Protein AF-A0A932Y9I7-F1 (afdb_monomer)

pLDDT: mean 70.14, std 19.33, range [31.62, 94.94]

Solvent-accessible surface area (backbone atoms only — not comparable to full-atom values): 15649 Å² total; per-residue (Å²): 136,86,72,69,69,68,61,58,73,64,51,79,83,51,86,85,78,91,73,84,67,74,90,80,45,67,67,57,56,52,50,48,49,52,52,50,52,52,52,50,52,51,53,51,48,55,52,48,31,52,52,46,49,51,54,22,44,50,46,37,48,64,29,55,102,56,72,59,29,40,52,50,39,54,56,59,66,31,91,44,38,42,81,48,70,39,95,56,94,52,66,66,47,79,46,84,48,102,72,35,38,34,44,38,29,19,42,71,56,52,70,49,55,46,73,59,40,45,41,57,51,40,44,55,44,37,54,61,76,45,62,85,49,68,88,25,43,62,52,52,48,55,39,53,52,51,28,53,49,46,39,42,44,66,74,42,49,82,90,66,63,62,78,60,78,70,88,81,72,72,75,58,59,62,64,53,44,60,52,50,52,54,67,65,52,73,52,98,54,38,89,83,55,64,68,73,54,80,90,43,53,43,60,66,58,51,32,52,51,28,49,51,54,26,50,56,35,49,55,49,43,61,60,42,66,77,66,75,49,72,74,63,46,59,55,38,51,54,48,30,53,52,28,49,52,52,30,52,52,41,52,50,46,52,52,53,48,53,54,49,53,50,56,50,50,54,50,49,52,74,73,72,75,121

Nearest PDB structures (foldseek):
  8otz-assembly1_DW  TM=1.507E-01  e=7.090E+00  Bos taurus

Mean predicted aligned error: 14.37 Å

Foldseek 3Di:
DPPPVVVVVVVVPDDDDDPCDPPPDVVVVVVVVVVVVVVVVVVVLQVLLVVLVVVLLVLLCVLDDDDQSVVLSVLCPPPQEAEEEDADPDQWDWDDDPRHIYTYGHSVLSVDHSLSVNLSSLLVSLCVVCVLQPPALLSLVLSVLSSVVSSVSSVHDLVPPCPDCDPPNDDPVVVVVSSVVVVVCPPPCVVVVVPDDPPGHHLVVQLVVLVVQLVVLVVVLVVVVVVPPVVVNVVSVVSNVVSVVSNVSSVVSVVVSVVSVVSSVVVCCVPPVD

Structure (mmCIF, N/CA/C/O backbone):
data_AF-A0A932Y9I7-F1
#
_entry.id   AF-A0A932Y9I7-F1
#
loop_
_atom_site.group_PDB
_atom_site.id
_atom_site.type_symbol
_atom_site.label_atom_id
_atom_site.label_alt_id
_atom_site.label_comp_id
_atom_site.label_asym_id
_atom_site.label_entity_id
_atom_site.label_seq_id
_atom_site.pdbx_PDB_ins_code
_atom_site.Cartn_x
_atom_site.Cartn_y
_atom_site.Cartn_z
_atom_site.occupancy
_atom_site.B_iso_or_equiv
_atom_site.auth_seq_id
_atom_site.auth_comp_id
_atom_site.auth_asym_id
_atom_site.auth_atom_id
_atom_site.pdbx_PDB_model_num
ATOM 1 N N . MET A 1 1 ? -11.631 -35.424 -30.892 1.00 43.38 1 MET A N 1
ATOM 2 C CA . MET A 1 1 ? -10.410 -34.594 -31.036 1.00 43.38 1 MET A CA 1
ATOM 3 C C . MET A 1 1 ? -9.826 -34.014 -29.735 1.00 43.38 1 MET A C 1
ATOM 5 O O . MET A 1 1 ? -8.743 -33.465 -29.806 1.00 43.38 1 MET A O 1
ATOM 9 N N . LYS A 1 2 ? -10.439 -34.154 -28.542 1.00 39.72 2 LYS A N 1
ATOM 10 C CA . LYS A 1 2 ? -9.860 -33.648 -27.267 1.00 39.72 2 LYS A CA 1
ATOM 11 C C . LYS A 1 2 ? -9.136 -34.696 -26.395 1.00 39.72 2 LYS A C 1
ATOM 13 O O . LYS A 1 2 ? -8.646 -34.358 -25.330 1.00 39.72 2 LYS A O 1
ATOM 18 N N . ARG A 1 3 ? -9.055 -35.963 -26.825 1.00 34.91 3 ARG A N 1
ATOM 19 C CA . ARG A 1 3 ? -8.445 -37.062 -26.041 1.00 34.91 3 ARG A CA 1
ATOM 20 C C . ARG A 1 3 ? -7.046 -37.495 -26.508 1.00 34.91 3 ARG A C 1
ATOM 22 O O . ARG A 1 3 ? -6.393 -38.232 -25.790 1.00 34.91 3 ARG A O 1
ATOM 29 N N . ALA A 1 4 ? -6.565 -37.006 -27.654 1.00 40.16 4 ALA A N 1
ATOM 30 C CA . ALA A 1 4 ? -5.246 -37.373 -28.187 1.00 40.16 4 ALA A CA 1
ATOM 31 C C . ALA A 1 4 ? -4.086 -36.535 -27.606 1.00 40.16 4 ALA A C 1
ATOM 33 O O . ALA A 1 4 ? -2.953 -36.995 -27.570 1.00 40.16 4 ALA A O 1
ATOM 34 N N . ILE A 1 5 ? -4.369 -35.329 -27.098 1.00 45.78 5 ILE A N 1
ATOM 35 C CA . ILE A 1 5 ? -3.338 -34.375 -26.644 1.00 45.78 5 ILE A CA 1
ATOM 36 C C . ILE A 1 5 ? -2.785 -34.740 -25.252 1.00 45.78 5 ILE A C 1
ATOM 38 O O . ILE A 1 5 ? -1.630 -34.463 -24.949 1.00 45.78 5 ILE A O 1
ATOM 42 N N . VAL A 1 6 ? -3.567 -35.433 -24.417 1.00 41.75 6 VAL A N 1
ATOM 43 C CA . VAL A 1 6 ? -3.158 -35.777 -23.041 1.00 41.75 6 VAL A CA 1
ATOM 44 C C . VAL A 1 6 ? -2.167 -36.951 -22.999 1.00 41.75 6 VAL A C 1
ATOM 46 O O . VAL A 1 6 ? -1.334 -37.009 -22.101 1.00 41.75 6 VAL A O 1
ATOM 49 N N . CYS A 1 7 ? -2.170 -37.849 -23.990 1.00 39.03 7 CYS A N 1
ATOM 50 C CA . CYS A 1 7 ? -1.230 -38.977 -24.017 1.00 39.03 7 CYS A CA 1
ATOM 51 C C . CYS A 1 7 ? 0.198 -38.589 -24.437 1.00 39.03 7 CYS A C 1
ATOM 53 O O . CYS A 1 7 ? 1.127 -39.328 -24.125 1.00 39.03 7 CYS A O 1
ATOM 55 N N . PHE A 1 8 ? 0.403 -37.442 -25.094 1.00 41.50 8 PHE A N 1
ATOM 56 C CA . PHE A 1 8 ? 1.727 -37.063 -25.608 1.00 41.50 8 PHE A CA 1
ATOM 57 C C . PHE A 1 8 ? 2.638 -36.437 -24.538 1.00 41.50 8 PHE A C 1
ATOM 59 O O . PHE A 1 8 ? 3.845 -36.659 -24.544 1.00 41.50 8 PHE A O 1
ATOM 66 N N . LEU A 1 9 ? 2.066 -35.726 -23.558 1.00 40.50 9 LEU A N 1
ATOM 67 C CA . LEU A 1 9 ? 2.827 -35.126 -22.451 1.00 40.50 9 LEU A CA 1
ATOM 68 C C . LEU A 1 9 ? 3.312 -36.154 -21.413 1.00 40.50 9 LEU A C 1
ATOM 70 O O . LEU A 1 9 ? 4.271 -35.882 -20.697 1.00 40.50 9 LEU A O 1
ATOM 74 N N . ALA A 1 10 ? 2.712 -37.349 -21.362 1.00 38.50 10 ALA A N 1
ATOM 75 C CA . ALA A 1 10 ? 3.143 -38.431 -20.471 1.00 38.50 10 ALA A CA 1
ATOM 76 C C . ALA A 1 10 ? 4.287 -39.295 -21.044 1.00 38.50 10 ALA A C 1
ATOM 78 O O . ALA A 1 10 ? 4.902 -40.051 -20.298 1.00 38.50 10 ALA A O 1
ATOM 79 N N . MET A 1 11 ? 4.597 -39.197 -22.344 1.00 40.09 11 MET A N 1
ATOM 80 C CA . MET A 1 11 ? 5.632 -40.028 -22.984 1.00 40.09 11 MET A CA 1
ATOM 81 C C . MET A 1 11 ? 7.023 -39.382 -23.037 1.00 40.09 11 MET A C 1
ATOM 83 O O . MET A 1 11 ? 7.989 -40.059 -23.364 1.00 40.09 11 MET A O 1
ATOM 87 N N . VAL A 1 12 ? 7.167 -38.103 -22.681 1.00 45.12 12 VAL A N 1
ATOM 88 C CA . VAL A 1 12 ? 8.486 -37.436 -22.679 1.00 45.12 12 VAL A CA 1
ATOM 89 C C . VAL A 1 12 ? 9.307 -37.778 -21.422 1.00 45.12 12 VAL A C 1
ATOM 91 O O . VAL A 1 12 ? 10.527 -37.656 -21.436 1.00 45.12 12 VAL A O 1
ATOM 94 N N . SER A 1 13 ? 8.680 -38.282 -20.353 1.00 41.34 13 SER A N 1
ATOM 95 C CA . SER A 1 13 ? 9.365 -38.686 -19.112 1.00 41.34 13 SER A CA 1
ATOM 96 C C . SER A 1 13 ? 9.621 -40.193 -18.977 1.00 41.34 13 SER A C 1
ATOM 98 O O . SER A 1 13 ? 10.321 -40.602 -18.052 1.00 41.34 13 SER A O 1
ATOM 100 N N . ALA A 1 14 ? 9.110 -41.023 -19.889 1.00 37.12 14 ALA A N 1
ATOM 101 C CA . ALA A 1 14 ? 9.342 -42.465 -19.894 1.00 37.12 14 ALA A CA 1
ATOM 102 C C . ALA A 1 14 ? 10.084 -42.854 -21.174 1.00 37.12 14 ALA A C 1
ATOM 104 O O . ALA A 1 14 ? 9.520 -42.866 -22.266 1.00 37.12 14 ALA A O 1
ATOM 105 N N . GLY A 1 15 ? 11.375 -43.146 -21.035 1.00 37.84 15 GLY A N 1
ATOM 106 C CA . GLY A 1 15 ? 12.206 -43.604 -22.136 1.00 37.84 15 GLY A CA 1
ATOM 107 C C . GLY A 1 15 ? 11.614 -44.829 -22.838 1.00 37.84 15 GLY A C 1
ATOM 108 O O . GLY A 1 15 ? 11.372 -45.855 -22.215 1.00 37.84 15 GLY A O 1
ATOM 109 N N . SER A 1 16 ? 11.484 -44.698 -24.157 1.00 41.44 16 SER A N 1
ATOM 110 C CA . SER A 1 16 ? 11.496 -45.766 -25.157 1.00 41.44 16 SER A CA 1
ATOM 111 C C . SER A 1 16 ? 10.387 -46.828 -25.092 1.00 41.44 16 SER A C 1
ATOM 113 O O . SER A 1 16 ? 10.513 -47.857 -24.436 1.00 41.44 16 SER A O 1
ATOM 115 N N . LEU A 1 17 ? 9.365 -46.644 -25.933 1.00 35.81 17 LEU A N 1
ATOM 116 C CA . LEU A 1 17 ? 8.816 -47.723 -26.761 1.00 35.81 17 LEU A CA 1
ATOM 117 C C . LEU A 1 17 ? 8.187 -47.116 -28.022 1.00 35.81 17 LEU A C 1
ATOM 119 O O . LEU A 1 17 ? 7.249 -46.325 -27.960 1.00 35.81 17 LEU A O 1
ATOM 123 N N . CYS A 1 18 ? 8.777 -47.456 -29.169 1.00 42.16 18 CYS A N 1
ATOM 124 C CA . CYS A 1 18 ? 8.423 -46.986 -30.502 1.00 42.16 18 CYS A CA 1
ATOM 125 C C . CYS A 1 18 ? 6.943 -47.226 -30.838 1.00 42.16 18 CYS A C 1
ATOM 127 O O . CYS A 1 18 ? 6.567 -48.317 -31.259 1.00 42.16 18 CYS A O 1
ATOM 129 N N . ALA A 1 19 ? 6.130 -46.174 -30.770 1.00 38.91 19 ALA A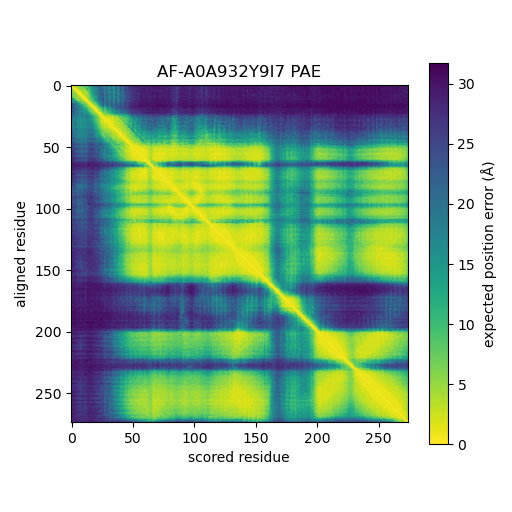 N 1
ATOM 130 C CA . ALA A 1 19 ? 5.008 -46.020 -31.683 1.00 38.91 19 ALA A CA 1
ATOM 131 C C . ALA A 1 19 ? 5.533 -45.253 -32.904 1.00 38.91 19 ALA A C 1
ATOM 133 O O . ALA A 1 19 ? 5.770 -44.047 -32.829 1.00 38.91 19 ALA A O 1
ATOM 134 N N . GLN A 1 20 ? 5.785 -45.959 -34.010 1.00 44.44 20 GLN A N 1
ATOM 135 C CA . GLN A 1 20 ? 6.050 -45.331 -35.305 1.00 44.44 20 GLN A CA 1
ATOM 136 C C . GLN A 1 20 ? 4.776 -44.602 -35.747 1.00 44.44 20 GLN A C 1
ATOM 138 O O . GLN A 1 20 ? 3.886 -45.185 -36.360 1.00 44.44 20 GLN A O 1
ATOM 143 N N . VAL A 1 21 ? 4.671 -43.325 -35.383 1.00 49.19 21 VAL A N 1
ATOM 144 C CA . VAL A 1 21 ? 3.748 -42.396 -36.034 1.00 49.19 21 VAL A CA 1
ATOM 145 C C . VAL A 1 21 ? 4.263 -42.232 -37.469 1.00 49.19 21 VAL A C 1
ATOM 147 O O . VAL A 1 21 ? 5.459 -41.972 -37.633 1.00 49.19 21 VAL A O 1
ATOM 150 N N . PRO A 1 22 ? 3.436 -42.441 -38.509 1.00 45.66 22 PRO A N 1
ATOM 151 C CA . PRO A 1 22 ? 3.881 -42.288 -39.888 1.00 45.66 22 PRO A CA 1
ATOM 152 C C . PRO A 1 22 ? 4.426 -40.870 -40.088 1.00 45.66 22 PRO A C 1
ATOM 154 O O . PRO A 1 22 ? 3.733 -39.886 -39.842 1.00 45.66 22 PRO A O 1
ATOM 157 N N . ALA A 1 23 ? 5.690 -40.786 -40.505 1.00 50.53 23 ALA A N 1
ATOM 158 C CA . ALA A 1 23 ? 6.455 -39.548 -40.665 1.00 50.53 23 ALA A CA 1
ATOM 159 C C . ALA A 1 23 ? 5.957 -38.647 -41.816 1.00 50.53 23 ALA A C 1
ATOM 161 O O . ALA A 1 23 ? 6.498 -37.563 -42.014 1.00 50.53 23 ALA A O 1
ATOM 162 N N . ASP A 1 24 ? 4.910 -39.070 -42.530 1.00 56.06 24 ASP A N 1
ATOM 163 C CA . ASP A 1 24 ? 4.396 -38.430 -43.743 1.00 56.06 24 ASP A CA 1
ATOM 164 C C . AS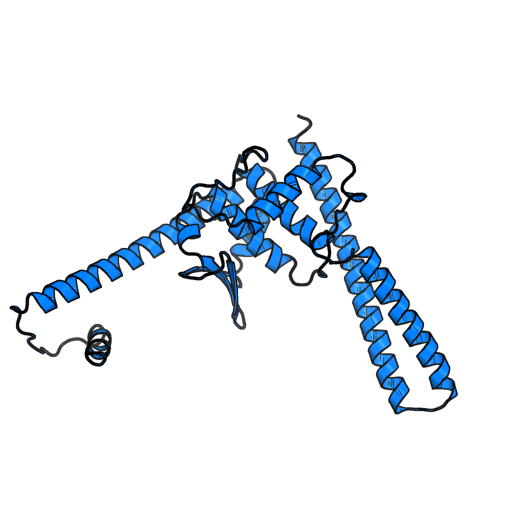P A 1 24 ? 3.046 -37.724 -43.540 1.00 56.06 24 ASP A C 1
ATOM 166 O O . ASP A 1 24 ? 2.345 -37.446 -44.511 1.00 56.06 24 ASP A O 1
ATOM 170 N N . ASP A 1 25 ? 2.652 -37.430 -42.296 1.00 65.88 25 ASP A N 1
ATOM 171 C CA . ASP A 1 25 ? 1.489 -36.577 -42.031 1.00 65.88 25 ASP A CA 1
ATOM 172 C C . ASP A 1 25 ? 1.925 -35.097 -41.902 1.00 65.88 25 ASP A C 1
ATOM 174 O O . ASP A 1 25 ? 2.415 -34.676 -40.842 1.00 65.88 25 ASP A O 1
ATOM 178 N N . PRO A 1 26 ? 1.762 -34.274 -42.961 1.00 66.06 26 PRO A N 1
ATOM 179 C CA . PRO A 1 26 ? 2.125 -32.861 -42.927 1.00 66.06 26 PRO A CA 1
ATOM 180 C C . PRO A 1 26 ? 1.305 -32.069 -41.899 1.00 66.06 26 PRO A C 1
ATOM 182 O O . PRO A 1 26 ? 1.786 -31.046 -41.404 1.00 66.06 26 PRO A O 1
ATOM 185 N N . ASP A 1 27 ? 0.109 -32.535 -41.524 1.00 70.88 27 ASP A N 1
ATOM 186 C CA . ASP A 1 27 ? -0.700 -31.892 -40.491 1.00 70.88 27 ASP A CA 1
ATOM 187 C C . ASP A 1 27 ? -0.155 -32.186 -39.089 1.00 70.88 27 ASP A C 1
ATOM 189 O O . ASP A 1 27 ? -0.182 -31.297 -38.232 1.00 70.88 27 ASP A O 1
ATOM 193 N N . PHE A 1 28 ? 0.428 -33.367 -38.857 1.00 67.38 28 PHE A N 1
ATOM 194 C CA . PHE A 1 28 ? 1.125 -33.680 -37.605 1.00 67.38 28 PHE A CA 1
ATOM 195 C C . PHE A 1 28 ? 2.418 -32.867 -37.456 1.00 67.38 28 PHE A C 1
ATOM 197 O O . PHE A 1 28 ? 2.631 -32.244 -36.414 1.00 67.38 28 PHE A O 1
ATOM 204 N N . ALA A 1 29 ? 3.245 -32.785 -38.505 1.00 67.25 29 ALA A N 1
ATOM 205 C CA . ALA A 1 29 ? 4.460 -31.963 -38.495 1.00 67.25 29 ALA A CA 1
ATOM 206 C C . ALA A 1 29 ? 4.144 -30.474 -38.254 1.00 67.25 29 ALA A C 1
ATOM 208 O O . ALA A 1 29 ? 4.812 -29.801 -37.466 1.00 67.25 29 ALA A O 1
ATOM 209 N N . LYS A 1 30 ? 3.061 -29.970 -38.859 1.00 65.81 30 LYS A N 1
ATOM 210 C CA . LYS A 1 30 ? 2.576 -28.598 -38.663 1.00 65.81 30 LYS A CA 1
ATOM 211 C C . LYS A 1 30 ? 2.002 -28.366 -37.263 1.00 65.81 30 LYS A C 1
ATOM 213 O O . LYS A 1 30 ? 2.154 -27.273 -36.719 1.00 65.81 30 LYS A O 1
ATOM 218 N N . GLN A 1 31 ? 1.351 -29.362 -36.660 1.00 68.75 31 GLN A N 1
ATOM 219 C CA . GLN A 1 31 ? 0.887 -29.286 -35.271 1.00 68.75 31 GLN A CA 1
ATOM 220 C C . GLN A 1 31 ? 2.054 -29.335 -34.277 1.00 68.75 31 GLN A C 1
ATOM 222 O O . GLN A 1 31 ? 2.075 -28.534 -33.347 1.00 68.75 31 GLN A O 1
ATOM 227 N N . MET A 1 32 ? 3.050 -30.195 -34.501 1.00 60.81 32 MET A N 1
ATOM 228 C CA . MET A 1 32 ? 4.248 -30.288 -33.661 1.00 60.81 32 MET A CA 1
ATOM 229 C C . MET A 1 32 ? 5.114 -29.030 -33.743 1.00 60.81 32 MET A C 1
ATOM 231 O O . MET A 1 32 ? 5.529 -28.532 -32.702 1.00 60.81 32 MET A O 1
ATOM 235 N N . SER A 1 33 ? 5.302 -28.457 -34.937 1.00 59.50 33 SER A N 1
ATOM 236 C CA . SER A 1 33 ? 5.960 -27.152 -35.102 1.00 59.50 33 SER A CA 1
ATOM 237 C C . SER A 1 33 ? 5.215 -26.057 -34.337 1.00 59.50 33 SER A C 1
ATOM 239 O O . SER A 1 33 ? 5.841 -25.350 -33.561 1.00 59.50 33 SER A O 1
ATOM 241 N N . LYS A 1 34 ? 3.879 -25.981 -34.423 1.00 63.78 34 LYS A N 1
ATOM 242 C CA . LYS A 1 34 ? 3.095 -25.010 -33.634 1.00 63.78 34 LYS A CA 1
ATOM 243 C C . LYS A 1 34 ? 3.238 -25.199 -32.123 1.00 63.78 34 LYS A C 1
ATOM 245 O O . LYS A 1 34 ? 3.302 -24.211 -31.395 1.00 63.78 34 LYS A O 1
ATOM 250 N N . VAL A 1 35 ? 3.262 -26.443 -31.641 1.00 65.19 35 VAL A N 1
ATOM 251 C CA . VAL A 1 35 ? 3.460 -26.740 -30.213 1.00 65.19 35 VAL A CA 1
ATOM 252 C C . VAL A 1 35 ? 4.873 -26.344 -29.788 1.00 65.19 35 VAL A C 1
ATOM 254 O O . VAL A 1 35 ? 5.027 -25.650 -28.788 1.00 65.19 35 VAL A O 1
ATOM 257 N N . GLN A 1 36 ? 5.891 -26.708 -30.562 1.00 52.31 36 GLN A N 1
ATOM 258 C CA . GLN A 1 36 ? 7.283 -26.378 -30.274 1.00 52.31 36 GLN A CA 1
ATOM 259 C C . GLN A 1 36 ? 7.532 -24.866 -30.309 1.00 52.31 36 GLN A C 1
ATOM 261 O O . GLN A 1 36 ? 8.112 -24.337 -29.364 1.00 52.31 36 GLN A O 1
ATOM 266 N N . ASP A 1 37 ? 7.008 -24.163 -31.314 1.00 54.34 37 ASP A N 1
ATOM 267 C CA . ASP A 1 37 ? 7.058 -22.704 -31.403 1.00 54.34 37 ASP A CA 1
ATOM 268 C C . ASP A 1 37 ? 6.366 -22.074 -30.189 1.00 54.34 37 ASP A C 1
ATOM 270 O O . ASP A 1 37 ? 6.941 -21.207 -29.538 1.00 54.34 37 ASP A O 1
ATOM 274 N N . SER A 1 38 ? 5.189 -22.574 -29.789 1.00 60.53 38 SER A N 1
ATOM 275 C CA . SER A 1 38 ? 4.487 -22.065 -28.603 1.00 60.53 38 SER A CA 1
ATOM 276 C C . SER A 1 38 ? 5.256 -22.290 -27.293 1.00 60.53 38 SER A C 1
ATOM 278 O O . SER A 1 38 ? 5.278 -21.400 -26.444 1.00 60.53 38 SER A O 1
ATOM 280 N N . VAL A 1 39 ? 5.933 -23.435 -27.136 1.00 61.75 39 VAL A N 1
ATOM 281 C CA . VAL A 1 39 ? 6.748 -23.757 -25.951 1.00 61.75 39 VAL A CA 1
ATOM 282 C C . VAL A 1 39 ? 8.013 -22.898 -25.914 1.00 61.75 39 VAL A C 1
ATOM 284 O O . VAL A 1 39 ? 8.357 -22.361 -24.862 1.00 61.75 39 VAL A O 1
ATOM 287 N N . VAL A 1 40 ? 8.678 -22.707 -27.058 1.00 54.78 40 VAL A N 1
ATOM 288 C CA . VAL A 1 40 ? 9.861 -21.840 -27.179 1.00 54.78 40 VAL A CA 1
ATOM 289 C C . VAL A 1 40 ? 9.490 -20.377 -26.922 1.00 54.78 40 VAL A C 1
ATOM 291 O O . VAL A 1 40 ? 10.193 -19.695 -26.177 1.00 54.78 40 VAL A O 1
ATOM 294 N N . THR A 1 41 ? 8.363 -19.892 -27.455 1.00 58.41 41 THR A N 1
ATOM 295 C CA . THR A 1 41 ? 7.860 -18.539 -27.171 1.00 58.41 41 THR A CA 1
ATOM 296 C C . THR A 1 41 ? 7.542 -18.361 -25.685 1.00 58.41 41 THR A C 1
ATOM 298 O O . THR A 1 41 ? 7.963 -17.367 -25.099 1.00 58.41 41 THR A O 1
ATOM 301 N N . GLN A 1 42 ? 6.87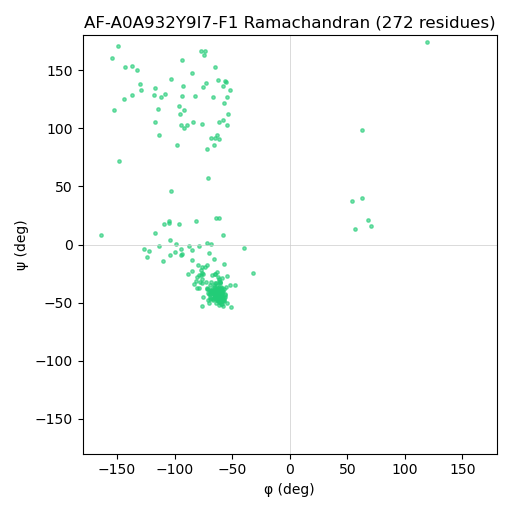5 -19.328 -25.042 1.00 59.69 42 GLN A N 1
ATOM 302 C CA . GLN A 1 42 ? 6.573 -19.266 -23.605 1.00 59.69 42 GLN A CA 1
ATOM 303 C C . GLN A 1 42 ? 7.841 -19.270 -22.736 1.00 59.69 42 GLN A C 1
ATOM 305 O O . GLN A 1 42 ? 7.943 -18.472 -21.804 1.00 59.69 42 GLN A O 1
ATOM 310 N N . ALA A 1 43 ? 8.828 -20.113 -23.057 1.00 57.38 43 ALA A N 1
ATOM 311 C CA . ALA A 1 43 ? 10.097 -20.175 -22.332 1.00 57.38 43 ALA A CA 1
ATOM 312 C C . ALA A 1 43 ? 10.932 -18.889 -22.492 1.00 57.38 43 ALA A C 1
ATOM 314 O O . ALA A 1 43 ? 11.495 -18.377 -21.518 1.00 57.38 43 ALA A O 1
ATOM 315 N N . ASN A 1 44 ? 10.973 -18.327 -23.704 1.00 58.53 44 ASN A N 1
ATOM 316 C CA . ASN A 1 44 ? 11.657 -17.063 -23.976 1.00 58.53 44 ASN A CA 1
ATOM 317 C C . ASN A 1 44 ? 10.982 -15.885 -23.265 1.00 58.53 44 ASN A C 1
ATOM 319 O O . ASN A 1 44 ? 11.675 -15.040 -22.700 1.00 58.53 44 ASN A O 1
ATOM 323 N N . GLN A 1 45 ? 9.648 -15.853 -23.228 1.00 62.66 45 GLN A N 1
ATOM 324 C CA . GLN A 1 45 ? 8.896 -14.801 -22.547 1.00 62.66 45 GLN A CA 1
ATOM 325 C C . GLN A 1 45 ? 9.070 -14.876 -21.025 1.00 62.66 45 GLN A C 1
ATOM 327 O O . GLN A 1 45 ? 9.344 -13.859 -20.397 1.00 62.66 45 GLN A O 1
ATOM 332 N N . ALA A 1 46 ? 9.042 -16.078 -20.437 1.00 67.19 46 ALA A N 1
ATOM 333 C CA . ALA A 1 46 ? 9.336 -16.267 -19.015 1.00 67.19 46 ALA A CA 1
ATOM 334 C C . ALA A 1 46 ? 10.762 -15.807 -18.648 1.00 67.19 46 ALA A C 1
ATOM 336 O O . ALA A 1 46 ? 10.969 -15.161 -17.620 1.00 67.19 46 ALA A O 1
ATOM 337 N N . THR A 1 47 ? 11.741 -16.083 -19.515 1.00 71.06 47 THR A N 1
ATOM 338 C CA . THR A 1 47 ? 13.135 -15.647 -19.324 1.00 71.06 47 THR A CA 1
ATOM 339 C C . THR A 1 47 ? 13.280 -14.128 -19.454 1.00 71.06 47 THR A C 1
ATOM 341 O O . THR A 1 47 ? 14.013 -13.511 -18.679 1.00 71.06 47 THR A O 1
ATOM 344 N N . TYR A 1 48 ? 12.584 -13.511 -20.413 1.00 69.62 48 TYR A N 1
ATOM 345 C CA . TYR A 1 48 ? 12.578 -12.060 -20.600 1.00 69.62 48 TYR A CA 1
ATOM 346 C C . TYR A 1 48 ? 11.967 -11.340 -19.394 1.00 69.62 48 TYR A C 1
ATOM 348 O O . TYR A 1 48 ? 12.619 -10.470 -18.820 1.00 69.62 48 TYR A O 1
ATOM 356 N N . SER A 1 49 ? 10.778 -11.758 -18.945 1.00 77.75 49 SER A N 1
ATOM 357 C CA . SER A 1 49 ? 10.108 -11.145 -17.793 1.00 77.75 49 SER A CA 1
ATOM 358 C C . SER A 1 49 ? 10.914 -11.303 -16.500 1.00 77.75 49 SER A C 1
ATOM 360 O O . SER A 1 49 ? 10.956 -10.377 -15.696 1.00 77.75 49 SER A O 1
ATOM 362 N N . HIS A 1 50 ? 11.627 -12.422 -16.317 1.00 84.06 50 HIS A N 1
ATOM 363 C CA . HIS A 1 50 ? 12.548 -12.584 -15.187 1.00 84.06 50 HIS A CA 1
ATOM 364 C C . HIS A 1 50 ? 13.726 -11.601 -15.253 1.00 84.06 50 HIS A C 1
ATOM 366 O O . HIS A 1 50 ? 14.090 -10.994 -14.248 1.00 84.06 50 HIS A O 1
ATOM 372 N N . ARG A 1 51 ? 14.347 -11.425 -16.427 1.00 85.19 51 ARG A N 1
ATOM 373 C CA . ARG A 1 51 ? 15.448 -10.459 -16.591 1.00 85.19 51 ARG A CA 1
ATOM 374 C C . ARG A 1 51 ? 14.977 -9.028 -16.366 1.00 85.19 51 ARG A C 1
ATOM 376 O O . ARG A 1 51 ? 15.674 -8.278 -15.693 1.00 85.19 51 ARG A O 1
ATOM 383 N N . LEU A 1 52 ? 13.811 -8.669 -16.899 1.00 84.88 52 LEU A N 1
ATOM 384 C CA . LEU A 1 52 ? 13.213 -7.351 -16.707 1.00 84.88 52 LEU A CA 1
ATOM 385 C C . LEU A 1 52 ? 12.897 -7.091 -15.229 1.00 84.88 52 LEU A C 1
ATOM 387 O O . LEU A 1 52 ? 13.182 -6.004 -14.727 1.00 84.88 52 LEU A O 1
ATOM 391 N N . LEU A 1 53 ? 12.346 -8.087 -14.528 1.00 90.31 53 LEU A N 1
ATOM 392 C CA . LEU A 1 53 ? 12.089 -8.007 -13.094 1.00 90.31 53 LEU A CA 1
ATOM 393 C C . LEU A 1 53 ? 13.383 -7.741 -12.319 1.00 90.31 53 LEU A C 1
ATOM 395 O O . LEU A 1 53 ? 13.436 -6.775 -11.566 1.00 90.31 53 LEU A O 1
ATOM 399 N N . GLU A 1 54 ? 14.440 -8.524 -12.546 1.00 92.56 54 GLU A N 1
ATOM 400 C CA . GLU A 1 54 ? 15.719 -8.303 -11.859 1.00 92.56 54 GLU A CA 1
ATOM 401 C C . GLU A 1 54 ? 16.340 -6.948 -12.205 1.00 92.56 54 GLU A C 1
ATOM 403 O O . GLU A 1 54 ? 16.777 -6.238 -11.307 1.00 92.56 54 GLU A O 1
ATOM 408 N N . GLN A 1 55 ? 16.310 -6.530 -13.474 1.00 90.12 55 GLN A N 1
ATOM 409 C CA . GLN A 1 55 ? 16.762 -5.191 -13.870 1.00 90.12 55 GLN A CA 1
ATOM 410 C C . GLN A 1 55 ? 15.987 -4.087 -13.149 1.00 90.12 55 GLN A C 1
ATOM 412 O O . GLN A 1 55 ? 16.573 -3.090 -12.737 1.00 90.12 55 GLN A O 1
ATOM 417 N N . THR A 1 56 ? 14.678 -4.270 -12.982 1.00 89.94 56 THR A N 1
ATOM 418 C CA . THR A 1 56 ? 13.814 -3.313 -12.288 1.00 89.94 56 THR A CA 1
ATOM 419 C C . THR A 1 56 ? 14.120 -3.265 -10.801 1.00 89.94 56 THR A C 1
ATOM 421 O O . THR A 1 56 ? 14.280 -2.179 -10.256 1.00 89.94 56 THR A O 1
ATOM 424 N N . LEU A 1 57 ? 14.245 -4.422 -10.146 1.00 93.44 57 LEU A N 1
ATOM 425 C CA . LEU A 1 57 ? 14.591 -4.497 -8.728 1.00 93.44 57 LEU A CA 1
ATOM 426 C C . LEU A 1 57 ? 15.989 -3.931 -8.465 1.00 93.44 57 LEU A C 1
ATOM 428 O O . LEU A 1 57 ? 16.169 -3.202 -7.497 1.00 93.44 57 LEU A O 1
ATOM 432 N N . THR A 1 58 ? 16.960 -4.204 -9.338 1.00 91.81 58 THR A N 1
ATOM 433 C CA . THR A 1 58 ? 18.286 -3.581 -9.278 1.00 91.81 58 THR A CA 1
ATOM 434 C C . THR A 1 58 ? 18.183 -2.070 -9.446 1.00 91.81 58 THR A C 1
ATOM 436 O O . THR A 1 58 ? 18.689 -1.346 -8.603 1.00 91.81 58 THR A O 1
ATOM 439 N N . ALA A 1 59 ? 17.456 -1.572 -10.450 1.00 88.56 59 ALA A N 1
ATOM 440 C CA . ALA A 1 59 ? 17.283 -0.133 -10.639 1.00 88.56 59 ALA A CA 1
ATOM 441 C C . ALA A 1 59 ? 16.604 0.539 -9.434 1.00 88.56 59 ALA A C 1
ATOM 443 O O . ALA A 1 59 ? 17.018 1.616 -9.031 1.00 88.56 59 ALA A O 1
ATOM 444 N N . MET A 1 60 ? 15.588 -0.091 -8.835 1.00 90.62 60 MET A N 1
ATOM 445 C CA . MET A 1 60 ? 14.932 0.403 -7.617 1.00 90.62 60 MET A CA 1
ATOM 446 C C . MET A 1 60 ? 15.870 0.391 -6.407 1.00 90.62 60 MET A C 1
ATOM 448 O O . MET A 1 60 ? 15.799 1.285 -5.573 1.00 90.62 60 MET A O 1
ATOM 452 N N . ASN A 1 61 ? 16.740 -0.612 -6.306 1.00 90.44 61 ASN A N 1
ATOM 453 C CA . ASN A 1 61 ? 17.731 -0.708 -5.241 1.00 90.44 61 ASN A CA 1
ATOM 454 C C . ASN A 1 61 ? 18.872 0.310 -5.414 1.00 90.44 61 ASN A C 1
ATOM 456 O O . ASN A 1 61 ? 19.406 0.802 -4.427 1.00 90.44 61 ASN A O 1
ATOM 460 N N . ASP A 1 62 ? 19.218 0.630 -6.661 1.00 84.75 62 ASP A N 1
ATOM 461 C CA . ASP A 1 62 ? 20.323 1.523 -7.024 1.00 84.75 62 ASP A CA 1
ATOM 462 C C . ASP A 1 62 ? 19.865 2.978 -7.250 1.00 84.75 62 ASP A C 1
ATOM 464 O O . ASP A 1 62 ? 20.703 3.863 -7.417 1.00 84.75 62 ASP A O 1
ATOM 468 N N . GLY A 1 63 ? 18.548 3.227 -7.271 1.00 66.62 63 GLY A N 1
ATOM 469 C CA . GLY A 1 63 ? 17.859 4.468 -7.661 1.00 66.62 63 GLY A CA 1
ATOM 470 C C . GLY A 1 63 ? 18.117 5.710 -6.797 1.00 66.62 63 GLY A C 1
ATOM 471 O O . GLY A 1 63 ? 17.324 6.644 -6.814 1.00 66.62 63 GLY A O 1
ATOM 472 N N . GLY A 1 64 ? 19.231 5.765 -6.073 1.00 59.62 64 GLY A N 1
ATOM 473 C CA . GLY A 1 64 ? 19.720 6.957 -5.384 1.00 59.62 64 GLY A CA 1
ATOM 474 C C . GLY A 1 64 ? 19.836 6.807 -3.869 1.00 59.62 64 GLY A C 1
ATOM 475 O O . GLY A 1 64 ? 19.437 5.803 -3.289 1.00 59.62 64 GLY A O 1
ATOM 476 N N . ASP A 1 65 ? 20.398 7.849 -3.247 1.00 53.84 65 ASP A N 1
ATOM 477 C CA . ASP A 1 65 ? 20.815 7.995 -1.837 1.00 53.84 65 ASP A CA 1
ATOM 478 C C . ASP A 1 65 ? 19.692 7.870 -0.779 1.00 53.84 65 ASP A C 1
ATOM 480 O O . ASP A 1 65 ? 19.808 8.415 0.323 1.00 53.84 65 ASP A O 1
ATOM 484 N N . VAL A 1 66 ? 18.566 7.209 -1.074 1.00 57.94 66 VAL A N 1
ATOM 485 C CA . VAL A 1 66 ? 17.402 7.278 -0.193 1.00 57.94 66 VAL A CA 1
ATOM 486 C C . VAL A 1 66 ? 16.584 5.995 -0.066 1.00 57.94 66 VAL A C 1
ATOM 488 O O . VAL A 1 66 ? 16.031 5.468 -1.019 1.00 57.94 66 VAL A O 1
ATOM 491 N N . ASP A 1 67 ? 16.431 5.588 1.196 1.00 71.06 67 ASP A N 1
ATOM 492 C CA . ASP A 1 67 ? 15.823 4.383 1.774 1.00 71.06 67 ASP A CA 1
ATOM 493 C C . ASP A 1 67 ? 14.634 3.694 1.076 1.00 71.06 67 ASP A C 1
ATOM 495 O O . ASP A 1 67 ? 14.394 2.521 1.361 1.00 71.06 67 ASP A O 1
ATOM 499 N N . LEU A 1 68 ? 13.820 4.364 0.253 1.00 84.62 68 LEU A N 1
ATOM 500 C CA . LEU A 1 68 ? 12.516 3.809 -0.120 1.00 84.62 68 LEU A CA 1
ATOM 501 C C . LEU A 1 68 ? 12.614 2.692 -1.164 1.00 84.62 68 LEU A C 1
ATOM 503 O O . LEU A 1 68 ? 12.079 1.609 -0.916 1.00 84.62 68 LEU A O 1
ATOM 507 N N . GLY A 1 69 ? 13.280 2.935 -2.297 1.00 86.94 69 GLY A N 1
ATOM 508 C CA . GLY A 1 69 ? 13.523 1.912 -3.317 1.00 86.94 69 GLY A CA 1
ATOM 509 C C . GLY A 1 69 ? 14.130 0.625 -2.734 1.00 86.94 69 GLY A C 1
ATOM 510 O O . GLY A 1 69 ? 13.511 -0.437 -2.865 1.00 86.94 69 GLY A O 1
ATOM 511 N N . PRO A 1 70 ? 15.248 0.704 -1.983 1.00 89.94 70 PRO A N 1
ATOM 512 C CA . PRO A 1 70 ? 15.833 -0.442 -1.288 1.00 89.94 70 PRO A CA 1
ATOM 513 C C . PRO A 1 70 ? 14.868 -1.158 -0.331 1.00 89.94 70 PRO A C 1
ATOM 515 O O . PRO A 1 70 ? 14.784 -2.383 -0.369 1.00 89.94 70 PRO A O 1
ATOM 518 N N . ARG A 1 71 ? 14.079 -0.432 0.478 1.00 89.94 71 ARG A N 1
ATOM 519 C CA . ARG A 1 71 ? 13.083 -1.041 1.389 1.00 89.94 71 ARG A CA 1
ATOM 520 C C . ARG A 1 71 ? 11.992 -1.806 0.644 1.00 89.94 71 ARG A C 1
ATOM 522 O O . ARG A 1 71 ? 11.579 -2.880 1.081 1.00 89.94 71 ARG A O 1
ATOM 529 N N . VAL A 1 72 ? 11.509 -1.263 -0.473 1.00 91.88 72 VAL A N 1
ATOM 530 C CA . VAL A 1 72 ? 10.517 -1.942 -1.318 1.00 91.88 72 VAL A CA 1
ATOM 531 C C . VAL A 1 72 ? 11.124 -3.206 -1.929 1.00 91.88 72 VAL A C 1
ATOM 533 O O . VAL A 1 72 ? 10.484 -4.256 -1.923 1.00 91.88 72 VAL A O 1
ATOM 536 N N . VAL A 1 73 ? 12.366 -3.135 -2.413 1.00 93.88 73 VAL A N 1
ATOM 537 C CA . VAL A 1 73 ? 13.078 -4.293 -2.975 1.00 93.88 73 VAL A CA 1
ATOM 538 C C . VAL A 1 73 ? 13.328 -5.363 -1.914 1.00 93.88 73 VAL A C 1
ATOM 540 O O . VAL A 1 73 ? 13.092 -6.539 -2.185 1.00 93.88 73 VAL A O 1
ATOM 543 N N . GLU A 1 74 ? 13.747 -4.982 -0.707 1.00 93.62 74 GLU A N 1
ATOM 544 C CA . GLU A 1 74 ? 13.920 -5.896 0.427 1.00 93.62 74 GLU A CA 1
ATOM 545 C C . GLU A 1 74 ? 12.612 -6.633 0.745 1.00 93.62 74 GLU A C 1
ATOM 547 O O . GLU A 1 74 ? 12.603 -7.861 0.860 1.00 93.62 74 GLU A O 1
ATOM 552 N N . PHE A 1 75 ? 11.492 -5.904 0.800 1.00 94.31 75 PHE A N 1
ATOM 553 C CA . PHE A 1 75 ? 10.171 -6.496 0.994 1.00 94.31 75 PHE A CA 1
ATOM 554 C C . PHE A 1 75 ? 9.820 -7.495 -0.120 1.00 94.31 75 PHE A C 1
ATOM 556 O O . PHE A 1 75 ? 9.424 -8.627 0.164 1.00 94.31 75 PHE A O 1
ATOM 563 N N . LEU A 1 76 ? 10.003 -7.106 -1.386 1.00 94.94 76 LEU A N 1
ATOM 564 C CA . LEU A 1 76 ? 9.692 -7.943 -2.550 1.00 94.94 76 LEU A CA 1
ATOM 565 C C . LEU A 1 76 ? 10.606 -9.171 -2.680 1.00 94.94 76 LEU A C 1
ATOM 567 O O . LEU A 1 76 ? 10.188 -10.175 -3.253 1.00 94.94 76 LEU A O 1
ATOM 571 N N . ARG A 1 77 ? 11.830 -9.109 -2.142 1.00 94.75 77 ARG A N 1
ATOM 572 C CA . ARG A 1 77 ? 12.790 -10.225 -2.093 1.00 94.75 77 ARG A CA 1
ATOM 573 C C . ARG A 1 77 ? 12.621 -11.125 -0.868 1.00 94.75 77 ARG A C 1
ATOM 575 O O . ARG A 1 77 ? 13.345 -12.115 -0.742 1.00 94.75 77 ARG A O 1
ATOM 582 N N . SER A 1 78 ? 11.681 -10.821 0.029 1.00 94.25 78 SER A N 1
ATOM 583 C CA . SER A 1 78 ? 11.349 -11.709 1.142 1.00 94.25 78 SER A CA 1
ATOM 584 C C . SER A 1 78 ? 10.973 -13.105 0.620 1.00 94.25 78 SER A C 1
ATOM 586 O O . SER A 1 78 ? 10.195 -13.199 -0.328 1.00 94.25 78 SER A O 1
ATOM 588 N N . PRO A 1 79 ? 11.403 -14.206 1.273 1.00 90.94 79 PRO A N 1
ATOM 589 C CA . PRO A 1 79 ? 11.004 -15.571 0.897 1.00 90.94 79 PRO A CA 1
ATOM 590 C C . PRO A 1 79 ? 9.486 -15.805 0.903 1.00 90.94 79 PRO A C 1
ATOM 592 O O . PRO A 1 79 ? 9.000 -16.794 0.360 1.00 90.94 79 PRO A O 1
ATOM 595 N N . SER A 1 80 ? 8.744 -14.909 1.558 1.00 92.19 80 SER A N 1
ATOM 596 C CA . SER A 1 80 ? 7.285 -14.925 1.636 1.00 92.19 80 SER A CA 1
ATOM 597 C C . SER A 1 80 ? 6.590 -14.252 0.450 1.00 92.19 80 SER A C 1
ATOM 599 O O . SER A 1 80 ? 5.364 -14.293 0.383 1.00 92.19 80 SER A O 1
ATOM 601 N N . ILE A 1 81 ? 7.329 -13.643 -0.482 1.00 94.25 81 ILE A N 1
ATOM 602 C CA . ILE A 1 81 ? 6.787 -12.960 -1.657 1.00 94.25 81 ILE A CA 1
ATOM 603 C C . ILE A 1 81 ? 7.264 -13.671 -2.923 1.00 94.25 81 ILE A C 1
ATOM 605 O O . ILE A 1 81 ? 8.437 -14.003 -3.078 1.00 94.25 81 ILE A O 1
ATOM 609 N N . LYS A 1 82 ? 6.340 -13.894 -3.857 1.00 94.12 82 LYS A N 1
ATOM 610 C CA . LYS A 1 82 ? 6.640 -14.412 -5.193 1.00 94.12 82 LYS A CA 1
ATOM 611 C C . LYS A 1 82 ? 5.995 -13.514 -6.234 1.00 94.12 82 LYS A C 1
ATOM 613 O O . LYS A 1 82 ? 4.819 -13.202 -6.115 1.00 94.12 82 LYS A O 1
ATOM 618 N N . ILE A 1 83 ? 6.734 -13.137 -7.270 1.00 93.00 83 ILE A N 1
ATOM 619 C CA . ILE A 1 83 ? 6.209 -12.318 -8.367 1.00 93.00 83 ILE A CA 1
ATOM 620 C C . ILE A 1 83 ? 6.071 -13.203 -9.603 1.00 93.00 83 ILE A C 1
ATOM 622 O O . ILE A 1 83 ? 7.001 -13.928 -9.960 1.00 93.00 83 ILE A O 1
ATOM 626 N N . VAL A 1 84 ? 4.903 -13.177 -10.241 1.00 91.25 84 VAL A N 1
ATOM 627 C CA . VAL A 1 84 ? 4.627 -13.927 -11.473 1.00 91.25 84 VAL A CA 1
ATOM 628 C C . VAL A 1 84 ? 3.953 -13.032 -12.502 1.00 91.25 84 VAL A C 1
ATOM 630 O O . VAL A 1 84 ? 3.225 -12.112 -12.141 1.00 91.25 84 VAL A O 1
ATOM 633 N N . PHE A 1 85 ? 4.187 -13.327 -13.780 1.00 88.38 85 PHE A N 1
ATOM 634 C CA . PHE A 1 85 ? 3.535 -12.665 -14.906 1.00 88.38 85 PHE A CA 1
ATOM 635 C C . PHE A 1 85 ? 2.608 -13.651 -15.611 1.00 88.38 85 PHE A C 1
ATOM 637 O O . PHE A 1 85 ? 3.030 -14.751 -15.978 1.00 88.38 85 PHE A O 1
ATOM 644 N N . ASN A 1 86 ? 1.347 -13.279 -15.791 1.00 85.12 86 ASN A N 1
ATOM 645 C CA . ASN A 1 86 ? 0.305 -14.182 -16.266 1.00 85.12 86 ASN A CA 1
ATOM 646 C C . ASN A 1 86 ? -0.834 -13.437 -16.972 1.00 85.12 86 ASN A C 1
ATOM 648 O O . ASN A 1 86 ? -1.021 -12.229 -16.830 1.00 85.12 86 ASN A O 1
ATOM 652 N N . ASP A 1 87 ? -1.592 -14.182 -17.775 1.00 80.00 87 ASP A N 1
ATOM 653 C CA . ASP A 1 87 ? -2.756 -13.658 -18.483 1.00 80.00 87 ASP A CA 1
ATOM 654 C C . ASP A 1 87 ? -3.918 -13.500 -17.495 1.00 80.00 87 ASP A C 1
ATOM 656 O O . ASP A 1 87 ? -4.541 -14.474 -17.069 1.00 80.00 87 ASP A O 1
ATOM 660 N N . GLN A 1 88 ? -4.190 -12.259 -17.096 1.00 71.25 88 GLN A N 1
ATOM 661 C CA . GLN A 1 88 ? -5.248 -11.911 -16.149 1.00 71.25 88 GLN A CA 1
ATOM 662 C C . GLN A 1 88 ? -5.919 -10.583 -16.532 1.00 71.25 88 GLN A C 1
ATOM 664 O O . GLN A 1 88 ? -5.291 -9.737 -17.167 1.00 71.25 88 GLN A O 1
ATOM 669 N N . PRO A 1 89 ? -7.199 -10.374 -16.169 1.00 61.53 89 PRO A N 1
ATOM 670 C CA . PRO A 1 89 ? -7.918 -9.160 -16.550 1.00 61.53 89 PRO A CA 1
ATOM 671 C C . PRO A 1 89 ? -7.435 -7.921 -15.783 1.00 61.53 89 PRO A C 1
ATOM 673 O O . PRO A 1 89 ? -7.353 -6.836 -16.354 1.00 61.53 89 PRO A O 1
ATOM 676 N N . ALA A 1 90 ? -7.107 -8.080 -14.498 1.00 60.31 90 ALA A N 1
ATOM 677 C CA . ALA A 1 90 ? -6.615 -7.001 -13.651 1.00 60.31 90 ALA A CA 1
ATOM 678 C C . ALA A 1 90 ? -5.092 -6.827 -13.802 1.00 60.31 90 ALA A C 1
ATOM 680 O O . ALA A 1 90 ? -4.393 -7.822 -13.992 1.00 60.31 90 ALA A O 1
ATOM 681 N N . PRO A 1 91 ? -4.556 -5.599 -13.679 1.00 65.50 91 PRO A N 1
ATOM 682 C CA . PRO A 1 91 ? -3.115 -5.363 -13.767 1.00 65.50 91 PRO A CA 1
ATOM 683 C C . PRO A 1 91 ? -2.342 -6.067 -12.642 1.00 65.50 91 PRO A C 1
ATOM 685 O O . PRO A 1 91 ? -1.286 -6.645 -12.885 1.00 65.50 91 PRO A O 1
ATOM 688 N N . ILE A 1 92 ? -2.898 -6.074 -11.428 1.00 73.75 92 ILE A N 1
ATOM 689 C CA . ILE A 1 92 ? -2.322 -6.713 -10.242 1.00 73.75 92 ILE A CA 1
ATOM 690 C C . ILE A 1 92 ? -3.398 -7.579 -9.590 1.00 73.75 92 ILE A C 1
ATOM 692 O O . ILE A 1 92 ? -4.546 -7.155 -9.449 1.00 73.75 92 ILE A O 1
ATOM 696 N N . ASN A 1 93 ? -3.013 -8.773 -9.158 1.00 76.06 93 ASN A N 1
ATOM 697 C CA . ASN A 1 93 ? -3.816 -9.635 -8.307 1.00 76.06 93 ASN A CA 1
ATOM 698 C C . ASN A 1 93 ? -2.933 -10.250 -7.211 1.00 76.06 93 ASN A C 1
ATOM 700 O O . ASN A 1 93 ? -1.726 -10.416 -7.398 1.00 76.06 93 ASN A O 1
ATOM 704 N N . PHE A 1 94 ? -3.535 -10.606 -6.079 1.00 82.50 94 PHE A N 1
ATOM 705 C CA . PHE A 1 94 ? -2.839 -11.235 -4.958 1.00 82.50 94 PHE A CA 1
ATOM 706 C C . PHE A 1 94 ? -3.407 -12.627 -4.713 1.00 82.50 94 PHE A C 1
ATOM 708 O O . PHE A 1 94 ? -4.618 -12.793 -4.567 1.00 82.50 94 PHE A O 1
ATOM 715 N N . ILE A 1 95 ? -2.530 -13.624 -4.639 1.00 85.94 95 ILE A N 1
ATOM 716 C CA . ILE A 1 95 ? -2.892 -14.985 -4.241 1.00 85.94 95 ILE A CA 1
ATOM 717 C C . ILE A 1 95 ? -2.184 -15.265 -2.919 1.00 85.94 95 ILE A C 1
ATOM 719 O O . ILE A 1 95 ? -0.956 -15.244 -2.847 1.00 85.94 95 ILE A O 1
ATOM 723 N N . PHE A 1 96 ? -2.963 -15.485 -1.863 1.00 86.12 96 PHE A N 1
ATOM 724 C CA . PHE A 1 96 ? -2.445 -15.771 -0.528 1.00 86.12 96 PHE A CA 1
ATOM 725 C C . PHE A 1 96 ? -2.382 -17.286 -0.324 1.00 86.12 96 PHE A C 1
ATOM 727 O O . PHE A 1 96 ? -3.403 -17.931 -0.093 1.00 86.12 96 PHE A O 1
ATOM 734 N N . GLU A 1 97 ? -1.182 -17.848 -0.427 1.00 87.81 97 GLU A N 1
ATOM 735 C CA . GLU A 1 97 ? -0.878 -19.227 -0.042 1.00 87.81 97 GLU A CA 1
ATOM 736 C C . GLU A 1 97 ? -0.357 -19.238 1.407 1.00 87.81 97 GLU A C 1
ATOM 738 O O . GLU A 1 97 ? 0.115 -18.217 1.908 1.00 87.81 97 GLU A O 1
ATOM 743 N N . GLU A 1 98 ? -0.418 -20.381 2.102 1.00 85.69 98 GLU A N 1
ATOM 744 C CA . GLU A 1 98 ? -0.177 -20.470 3.559 1.00 85.69 98 GLU A CA 1
ATOM 745 C C . GLU A 1 98 ? 1.088 -19.749 4.060 1.00 85.69 98 GLU A C 1
ATOM 747 O O . GLU A 1 98 ? 1.098 -19.206 5.164 1.00 85.69 98 GLU A O 1
ATOM 752 N N . LYS A 1 99 ? 2.164 -19.749 3.264 1.00 88.06 99 LYS A N 1
ATOM 753 C CA . LYS A 1 99 ? 3.456 -19.131 3.614 1.00 88.06 99 LYS A CA 1
ATOM 754 C C . LYS A 1 99 ? 3.973 -18.142 2.571 1.00 88.06 99 LYS A C 1
ATOM 756 O O . LYS A 1 99 ? 5.027 -17.547 2.784 1.00 88.06 99 LYS A O 1
ATOM 761 N N . VAL A 1 100 ? 3.268 -17.992 1.452 1.00 90.00 100 VAL A N 1
ATOM 762 C CA . VAL A 1 100 ? 3.734 -17.226 0.295 1.00 90.00 100 VAL A CA 1
ATOM 763 C C . VAL A 1 100 ? 2.591 -16.378 -0.240 1.00 90.00 100 VAL A C 1
ATOM 765 O O . VAL A 1 100 ? 1.502 -16.868 -0.515 1.00 90.00 100 VAL A O 1
ATOM 768 N N . THR A 1 101 ? 2.844 -15.089 -0.414 1.00 90.12 101 THR A N 1
ATOM 769 C CA . THR A 1 101 ? 1.967 -14.197 -1.165 1.00 90.12 101 THR A CA 1
ATOM 770 C C . THR A 1 101 ? 2.493 -14.095 -2.586 1.00 90.12 101 THR A C 1
ATOM 772 O O . THR A 1 101 ? 3.619 -13.649 -2.813 1.00 90.12 101 THR A O 1
ATOM 775 N N . VAL A 1 102 ? 1.674 -14.503 -3.549 1.00 90.62 102 VAL A N 1
ATOM 776 C CA . VAL A 1 102 ? 1.984 -14.356 -4.966 1.00 90.62 102 VAL A CA 1
ATOM 777 C C . VAL A 1 102 ? 1.410 -13.033 -5.463 1.00 90.62 102 VAL A C 1
ATOM 779 O O . VAL A 1 102 ? 0.193 -12.840 -5.488 1.00 90.62 102 VAL A O 1
ATOM 782 N N . ILE A 1 103 ? 2.298 -12.131 -5.873 1.00 88.94 103 ILE A N 1
ATOM 783 C CA . ILE A 1 103 ? 1.981 -10.927 -6.636 1.00 88.94 103 ILE A CA 1
ATOM 784 C C . ILE A 1 103 ? 1.907 -11.339 -8.104 1.00 88.94 103 ILE A C 1
ATOM 786 O O . ILE A 1 103 ? 2.911 -11.627 -8.754 1.00 88.94 103 ILE A O 1
ATOM 790 N N . SER A 1 104 ? 0.684 -11.402 -8.600 1.00 84.31 104 SER A N 1
ATOM 791 C CA . SER A 1 104 ? 0.344 -11.784 -9.960 1.00 84.31 104 SER A CA 1
ATOM 792 C C . SER A 1 104 ? 0.208 -10.508 -10.783 1.00 84.31 104 SER A C 1
ATOM 794 O O . SER A 1 104 ? -0.695 -9.710 -10.524 1.00 84.31 104 SER A O 1
ATOM 796 N N . LEU A 1 105 ? 1.119 -10.281 -11.727 1.00 80.12 105 LEU A N 1
ATOM 797 C CA . LEU A 1 105 ? 1.119 -9.135 -12.635 1.00 80.12 105 LEU A CA 1
ATOM 798 C C . LEU A 1 105 ? 0.625 -9.557 -14.015 1.00 80.12 105 LEU A C 1
ATOM 800 O O . LEU A 1 105 ? 0.938 -10.642 -14.506 1.00 80.12 105 LEU A O 1
ATOM 804 N N . ARG A 1 106 ? -0.133 -8.678 -14.670 1.00 78.25 106 ARG A N 1
ATOM 805 C CA . ARG A 1 106 ? -0.573 -8.934 -16.041 1.00 78.25 106 ARG A CA 1
ATOM 806 C C . ARG A 1 106 ? 0.641 -9.032 -16.969 1.00 78.25 106 ARG A C 1
ATOM 808 O O . ARG A 1 106 ? 1.639 -8.339 -16.787 1.00 78.25 106 ARG A O 1
ATOM 815 N N . LYS A 1 107 ? 0.578 -9.944 -17.934 1.00 79.81 107 LYS A N 1
ATOM 816 C CA . LYS A 1 107 ? 1.722 -10.325 -18.769 1.00 79.81 107 LYS A CA 1
ATOM 817 C C . LYS A 1 107 ? 2.349 -9.170 -19.559 1.00 79.81 107 LYS A C 1
ATOM 819 O O . LYS A 1 107 ? 3.568 -9.087 -19.633 1.00 79.81 107 LYS A O 1
ATOM 824 N N . ASP A 1 108 ? 1.525 -8.270 -20.082 1.00 74.75 108 ASP A N 1
ATOM 825 C CA . ASP A 1 108 ? 1.921 -7.046 -20.797 1.00 74.75 108 ASP A CA 1
ATOM 826 C C . ASP A 1 108 ? 2.713 -6.058 -19.918 1.00 74.75 108 ASP A C 1
ATOM 828 O O . ASP A 1 108 ? 3.593 -5.346 -20.400 1.00 74.75 108 ASP A O 1
ATOM 832 N N . ILE A 1 109 ? 2.489 -6.063 -18.601 1.00 70.44 109 ILE A N 1
ATOM 833 C CA . ILE A 1 109 ? 3.309 -5.297 -17.650 1.00 70.44 109 ILE A CA 1
ATOM 834 C C . ILE A 1 109 ? 4.748 -5.839 -17.637 1.00 70.44 109 ILE A C 1
ATOM 836 O O . ILE A 1 109 ? 5.703 -5.074 -17.517 1.00 70.44 109 ILE A O 1
ATOM 840 N N . GLY A 1 110 ? 4.921 -7.149 -17.834 1.00 64.25 110 GLY A N 1
ATOM 841 C CA . GLY A 1 110 ? 6.224 -7.805 -17.991 1.00 64.25 110 GLY A CA 1
ATOM 842 C C . GLY A 1 110 ? 6.932 -7.515 -19.319 1.00 64.25 110 GLY A C 1
ATOM 843 O O . GLY A 1 110 ? 8.016 -8.051 -19.547 1.00 64.25 110 GLY A O 1
ATOM 844 N N . GLU A 1 111 ? 6.328 -6.693 -20.180 1.00 69.44 111 GLU A N 1
ATOM 845 C CA . GLU A 1 111 ? 6.885 -6.184 -21.441 1.00 69.44 111 GLU A CA 1
ATOM 846 C C . GLU A 1 111 ? 7.125 -4.662 -21.390 1.00 69.44 111 GLU A C 1
ATOM 848 O O . GLU A 1 111 ? 7.630 -4.067 -22.342 1.00 69.44 111 GLU A O 1
ATOM 853 N N . SER A 1 112 ? 6.791 -4.024 -20.263 1.00 68.69 112 SER A N 1
ATOM 854 C CA . SER A 1 112 ? 6.971 -2.589 -20.036 1.00 68.69 112 SER A CA 1
ATOM 855 C C . SER A 1 112 ? 8.429 -2.225 -19.724 1.00 68.69 112 SER A C 1
ATOM 857 O O . SER A 1 112 ? 9.258 -3.076 -19.408 1.00 68.69 112 SER A O 1
ATOM 859 N N . SER A 1 113 ? 8.766 -0.932 -19.763 1.00 72.56 113 SER A N 1
ATOM 860 C CA . SER A 1 113 ? 10.095 -0.488 -19.321 1.00 72.56 113 SER A CA 1
ATOM 861 C C . SER A 1 113 ? 10.294 -0.751 -17.816 1.00 72.56 113 SER A C 1
ATOM 863 O O . SER A 1 113 ? 9.316 -0.706 -17.059 1.00 72.56 113 SER A O 1
ATOM 865 N N . PRO A 1 114 ? 11.543 -0.941 -17.339 1.00 78.50 114 PRO A N 1
ATOM 866 C CA . PRO A 1 114 ? 11.821 -1.128 -15.913 1.00 78.50 114 PRO A CA 1
ATOM 867 C C . PRO A 1 114 ? 11.208 -0.041 -15.022 1.00 78.50 114 PRO A C 1
ATOM 869 O O . PRO A 1 114 ? 10.724 -0.303 -13.925 1.00 78.50 114 PRO A O 1
ATOM 872 N N . ARG A 1 115 ? 11.163 1.196 -15.527 1.00 74.50 115 ARG A N 1
ATOM 873 C CA . ARG A 1 115 ? 10.599 2.340 -14.811 1.00 74.50 115 ARG A CA 1
ATOM 874 C C . ARG A 1 115 ? 9.077 2.256 -14.638 1.00 74.50 115 ARG A C 1
ATOM 876 O O . ARG A 1 115 ? 8.558 2.740 -13.644 1.00 74.50 115 ARG A O 1
ATOM 883 N N . TYR A 1 116 ? 8.348 1.663 -15.582 1.00 75.88 116 TYR A N 1
ATOM 884 C CA . TYR A 1 116 ? 6.906 1.449 -15.411 1.00 75.88 116 TYR A CA 1
ATOM 885 C C . TYR A 1 116 ? 6.627 0.220 -14.553 1.00 75.88 116 TYR A C 1
ATOM 887 O O . TYR A 1 116 ? 5.728 0.253 -13.715 1.00 75.88 116 TYR A O 1
ATOM 895 N N . LEU A 1 117 ? 7.423 -0.843 -14.701 1.00 81.31 117 LEU A N 1
ATOM 896 C CA . LEU A 1 117 ? 7.299 -2.026 -13.854 1.00 81.31 117 LEU A CA 1
ATOM 897 C C . LEU A 1 117 ? 7.519 -1.679 -12.368 1.00 81.31 117 LEU A C 1
ATOM 899 O O . LEU A 1 117 ? 6.793 -2.189 -11.514 1.00 81.31 117 LEU A O 1
ATOM 903 N N . SER A 1 118 ? 8.439 -0.760 -12.050 1.00 85.00 118 SER A N 1
ATOM 904 C CA . SER A 1 118 ? 8.677 -0.326 -10.666 1.00 85.00 118 SER A CA 1
ATOM 905 C C . SER A 1 118 ? 7.450 0.312 -10.006 1.00 85.00 118 SER A C 1
ATOM 907 O O . SER A 1 118 ? 7.242 0.111 -8.810 1.00 85.00 118 SER A O 1
ATOM 909 N N . ILE A 1 119 ? 6.598 1.017 -10.761 1.00 82.75 119 ILE A N 1
ATOM 910 C CA . ILE A 1 119 ? 5.340 1.594 -10.258 1.00 82.75 119 ILE A CA 1
ATOM 911 C C . ILE A 1 119 ? 4.419 0.477 -9.763 1.00 82.75 119 ILE A C 1
ATOM 913 O O . ILE A 1 119 ? 3.961 0.515 -8.621 1.00 82.75 119 ILE A O 1
ATOM 917 N N . TYR A 1 120 ? 4.177 -0.540 -10.597 1.00 83.25 120 TYR A N 1
ATOM 918 C CA . TYR A 1 120 ? 3.302 -1.664 -10.250 1.00 83.25 120 TYR A CA 1
ATOM 919 C C . TYR A 1 120 ? 3.857 -2.478 -9.080 1.00 83.25 120 TYR A C 1
ATOM 921 O O . TYR A 1 120 ? 3.110 -2.841 -8.170 1.00 83.25 120 TYR A O 1
ATOM 929 N N . LEU A 1 121 ? 5.170 -2.719 -9.068 1.00 89.81 121 LEU A N 1
ATOM 930 C CA . LEU A 1 121 ? 5.843 -3.417 -7.975 1.00 89.81 121 LEU A CA 1
ATOM 931 C C . LEU A 1 121 ? 5.762 -2.638 -6.660 1.00 89.81 121 LEU A C 1
ATOM 933 O O . LEU A 1 121 ? 5.458 -3.222 -5.622 1.00 89.81 121 LEU A O 1
ATOM 937 N N . THR A 1 122 ? 5.960 -1.321 -6.702 1.00 90.06 122 THR A N 1
ATOM 938 C CA . THR A 1 122 ? 5.893 -0.458 -5.514 1.00 90.06 122 THR A CA 1
ATOM 939 C C . THR A 1 122 ? 4.472 -0.342 -4.989 1.00 90.06 122 THR A C 1
ATOM 941 O O . THR A 1 122 ? 4.257 -0.389 -3.778 1.00 90.06 122 THR A O 1
ATOM 944 N N . TYR A 1 123 ? 3.489 -0.243 -5.883 1.00 85.19 123 TYR A N 1
ATOM 945 C CA . TYR A 1 123 ? 2.077 -0.245 -5.524 1.00 85.19 123 TYR A CA 1
ATOM 946 C C . TYR A 1 123 ? 1.686 -1.564 -4.840 1.00 85.19 123 TYR A C 1
ATOM 948 O O . TYR A 1 123 ? 1.115 -1.553 -3.748 1.00 85.19 123 TYR A O 1
ATOM 956 N N . ALA A 1 124 ? 2.055 -2.703 -5.438 1.00 84.88 124 ALA A N 1
ATOM 957 C CA . ALA A 1 124 ? 1.785 -4.023 -4.875 1.00 84.88 124 ALA A CA 1
ATOM 958 C C . ALA A 1 124 ? 2.470 -4.225 -3.516 1.00 84.88 124 ALA A C 1
ATOM 960 O O . ALA A 1 124 ? 1.832 -4.681 -2.567 1.00 84.88 124 ALA A O 1
ATOM 961 N N . ALA A 1 125 ? 3.747 -3.848 -3.406 1.00 92.06 125 ALA A N 1
ATOM 962 C CA . ALA A 1 125 ? 4.489 -3.907 -2.154 1.00 92.06 125 ALA A CA 1
ATOM 963 C C . ALA A 1 125 ? 3.829 -3.040 -1.078 1.00 92.06 125 ALA A C 1
ATOM 965 O O . ALA A 1 125 ? 3.579 -3.524 0.019 1.00 92.06 125 ALA A O 1
ATOM 966 N N . SER A 1 126 ? 3.466 -1.797 -1.407 1.00 87.75 126 SER A N 1
ATOM 967 C CA . SER A 1 126 ? 2.840 -0.861 -0.465 1.00 87.75 126 SER A CA 1
ATOM 968 C C . SER A 1 126 ? 1.516 -1.393 0.085 1.00 87.75 126 SER A C 1
ATOM 970 O O . SER A 1 126 ? 1.297 -1.335 1.292 1.00 87.75 126 SER A O 1
ATOM 972 N N . LEU A 1 127 ? 0.665 -1.984 -0.764 1.00 84.69 127 LEU A N 1
ATOM 973 C CA . LEU A 1 127 ? -0.581 -2.622 -0.318 1.00 84.69 127 LEU A CA 1
ATOM 974 C C . LEU A 1 127 ? -0.339 -3.763 0.675 1.00 84.69 127 LEU A C 1
ATOM 976 O O . LEU A 1 127 ? -1.106 -3.935 1.621 1.00 84.69 127 LEU A O 1
ATOM 980 N N . LEU A 1 128 ? 0.711 -4.556 0.461 1.00 89.12 128 LEU A N 1
ATOM 981 C CA . LEU A 1 128 ? 1.033 -5.680 1.334 1.00 89.12 128 LEU A CA 1
ATOM 982 C C . LEU A 1 128 ? 1.733 -5.237 2.625 1.00 89.12 128 LEU A C 1
ATOM 984 O O . LEU A 1 128 ? 1.438 -5.788 3.688 1.00 89.12 128 LEU A O 1
ATOM 988 N N . MET A 1 129 ? 2.614 -4.236 2.550 1.00 89.38 129 MET A N 1
ATOM 989 C CA . MET A 1 129 ? 3.278 -3.622 3.705 1.00 89.38 129 MET A CA 1
ATOM 990 C C . MET A 1 129 ? 2.253 -2.984 4.648 1.00 89.38 129 MET A C 1
ATOM 992 O O . MET A 1 129 ? 2.319 -3.191 5.859 1.00 89.38 129 MET A O 1
ATOM 996 N N . ASP A 1 130 ? 1.250 -2.304 4.089 1.00 87.69 130 ASP A N 1
ATOM 997 C CA . ASP A 1 130 ? 0.205 -1.618 4.848 1.00 87.69 130 ASP A CA 1
ATOM 998 C C . ASP A 1 130 ? -1.069 -2.464 5.008 1.00 87.69 130 ASP A C 1
ATOM 1000 O O . ASP A 1 130 ? -2.123 -1.927 5.341 1.00 87.69 130 ASP A O 1
ATOM 1004 N N . ARG A 1 131 ? -1.025 -3.789 4.802 1.00 84.62 131 ARG A N 1
ATOM 1005 C CA . ARG A 1 131 ? -2.238 -4.639 4.824 1.00 84.62 131 ARG A CA 1
ATOM 1006 C C . ARG A 1 131 ? -3.013 -4.593 6.146 1.00 84.62 131 ARG A C 1
ATOM 1008 O O . ARG A 1 131 ? -4.215 -4.832 6.172 1.00 84.62 131 ARG A O 1
ATOM 1015 N N . ASN A 1 132 ? -2.298 -4.343 7.243 1.00 84.56 132 ASN A N 1
ATOM 1016 C CA . ASN A 1 132 ? -2.853 -4.247 8.594 1.00 84.56 132 ASN A CA 1
ATOM 1017 C C . ASN A 1 132 ? -3.183 -2.799 8.981 1.00 84.56 132 ASN A C 1
ATOM 1019 O O . ASN A 1 132 ? -3.684 -2.554 10.078 1.00 84.56 132 ASN A O 1
ATOM 1023 N N . TYR A 1 133 ? -2.856 -1.846 8.114 1.00 86.00 133 TYR A N 1
ATOM 1024 C CA . TYR A 1 133 ? -3.154 -0.447 8.323 1.00 86.00 133 TYR A CA 1
ATOM 1025 C C . TYR A 1 133 ? -4.652 -0.215 8.056 1.00 86.00 133 TYR A C 1
ATOM 1027 O O . TYR A 1 133 ? -5.182 -0.751 7.075 1.00 86.00 133 TYR A O 1
ATOM 1035 N N . PRO A 1 134 ? -5.372 0.537 8.909 1.00 84.50 134 PRO A N 1
ATOM 1036 C CA . PRO A 1 134 ? -6.794 0.783 8.706 1.00 84.50 134 PRO A CA 1
ATOM 1037 C C . PRO A 1 134 ? -7.064 1.443 7.355 1.00 84.50 134 PRO A C 1
ATOM 1039 O O . PRO A 1 134 ? -6.381 2.392 6.981 1.00 84.50 134 PRO A O 1
ATOM 1042 N N . ALA A 1 135 ? -8.094 0.978 6.646 1.00 80.50 135 ALA A N 1
ATOM 1043 C CA . ALA A 1 135 ? -8.507 1.591 5.391 1.00 80.50 135 ALA A CA 1
ATOM 1044 C C . ALA A 1 135 ? -8.937 3.048 5.618 1.00 80.50 135 ALA A C 1
ATOM 1046 O O . ALA A 1 135 ? -10.021 3.308 6.139 1.00 80.50 135 ALA A O 1
ATOM 1047 N N . SER A 1 136 ? -8.084 3.986 5.216 1.00 76.50 136 SER A N 1
ATOM 1048 C CA . SER A 1 136 ? -8.256 5.419 5.446 1.00 76.50 136 SER A CA 1
ATOM 1049 C C . SER A 1 136 ? -7.628 6.240 4.322 1.00 76.50 136 SER A C 1
ATOM 1051 O O . SER A 1 136 ? -6.912 5.712 3.466 1.00 76.50 136 SER A O 1
ATOM 1053 N N . GLN A 1 137 ? -7.896 7.545 4.329 1.00 75.56 137 GLN A N 1
ATOM 1054 C CA . GLN A 1 137 ? -7.264 8.482 3.399 1.00 75.56 137 GLN A CA 1
ATOM 1055 C C . GLN A 1 137 ? -5.745 8.562 3.630 1.00 75.56 137 GLN A C 1
ATOM 1057 O O . GLN A 1 137 ? -4.976 8.693 2.683 1.00 75.56 137 GLN A O 1
ATOM 1062 N N . GLU A 1 138 ? -5.303 8.416 4.879 1.00 79.00 138 GLU A N 1
ATOM 1063 C CA . GLU A 1 138 ? -3.893 8.392 5.267 1.00 79.00 138 GLU A CA 1
ATOM 1064 C C . GLU A 1 138 ? -3.151 7.176 4.694 1.00 79.00 138 GLU A C 1
ATOM 1066 O O . GLU A 1 138 ? -2.038 7.324 4.194 1.00 79.00 138 GLU A O 1
ATOM 1071 N N . GLN A 1 139 ? -3.774 5.991 4.690 1.00 80.00 139 GLN A N 1
ATOM 1072 C CA . GLN A 1 139 ? -3.199 4.799 4.051 1.00 80.00 139 GLN A CA 1
ATOM 1073 C C . GLN A 1 139 ? -3.001 5.014 2.548 1.00 80.00 139 GLN A C 1
ATOM 1075 O O . GLN A 1 139 ? -1.967 4.668 1.979 1.00 80.00 139 GLN A O 1
ATOM 1080 N N . GLU A 1 140 ? -4.015 5.589 1.901 1.00 75.12 140 GLU A N 1
ATOM 1081 C CA . GLU A 1 140 ? -3.993 5.861 0.468 1.00 75.12 140 GLU A CA 1
ATOM 1082 C C . GLU A 1 140 ? -2.916 6.891 0.117 1.00 75.12 140 GLU A C 1
ATOM 1084 O O . GLU A 1 140 ? -2.157 6.688 -0.831 1.00 75.12 140 GLU A O 1
ATOM 1089 N N . TYR A 1 141 ? -2.768 7.927 0.943 1.00 74.06 141 TYR A N 1
ATOM 1090 C CA . TYR A 1 141 ? -1.670 8.880 0.844 1.00 74.06 141 TYR A CA 1
ATOM 1091 C C . TYR A 1 141 ? -0.304 8.192 0.945 1.00 74.06 141 TYR A C 1
ATOM 1093 O O . TYR A 1 141 ? 0.524 8.347 0.051 1.00 74.06 141 TYR A O 1
ATOM 1101 N N . MET A 1 142 ? -0.078 7.390 1.994 1.00 80.38 142 MET A N 1
ATOM 1102 C CA . MET A 1 142 ? 1.196 6.690 2.201 1.00 80.38 142 MET A CA 1
ATOM 1103 C C . MET A 1 142 ? 1.565 5.818 1.000 1.00 80.38 142 MET A C 1
ATOM 1105 O O . MET A 1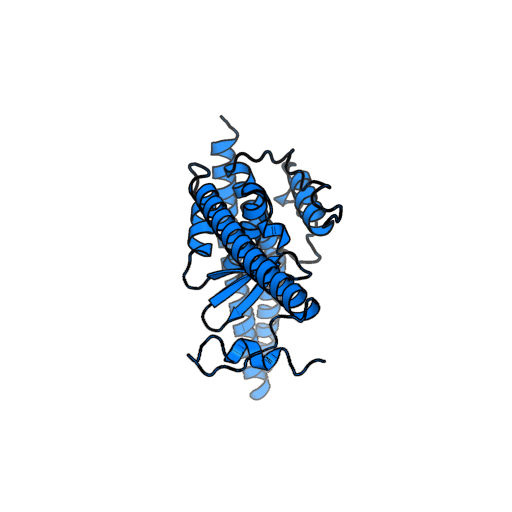 142 ? 2.698 5.853 0.521 1.00 80.38 142 MET A O 1
ATOM 1109 N N . LEU A 1 143 ? 0.600 5.058 0.485 1.00 82.19 143 LEU A N 1
ATOM 1110 C CA . LEU A 1 143 ? 0.779 4.219 -0.690 1.00 82.19 143 LEU A CA 1
ATOM 1111 C C . LEU A 1 143 ? 1.174 5.043 -1.923 1.00 82.19 143 LEU A C 1
ATOM 1113 O O . LEU A 1 143 ? 2.160 4.714 -2.587 1.00 82.19 143 LEU A O 1
ATOM 1117 N N . LEU A 1 144 ? 0.427 6.105 -2.234 1.00 74.50 144 LEU A N 1
ATOM 1118 C CA . LEU A 1 144 ? 0.671 6.915 -3.430 1.00 74.50 144 LEU A CA 1
ATOM 1119 C C . LEU A 1 144 ? 1.999 7.675 -3.340 1.00 74.50 144 LEU A C 1
ATOM 1121 O O . LEU A 1 144 ? 2.746 7.710 -4.318 1.00 74.50 144 LEU A O 1
ATOM 1125 N N . SER A 1 145 ? 2.338 8.206 -2.164 1.00 77.81 145 SER A N 1
ATOM 1126 C CA . SER A 1 145 ? 3.621 8.868 -1.920 1.00 77.81 145 SER A CA 1
ATOM 1127 C C . SER A 1 145 ? 4.805 7.924 -2.126 1.00 77.81 145 SER A C 1
ATOM 1129 O O . SER A 1 145 ? 5.807 8.329 -2.717 1.00 77.81 145 SER A O 1
ATOM 1131 N N . ARG A 1 146 ? 4.698 6.645 -1.727 1.00 84.69 146 ARG A N 1
ATOM 1132 C CA . ARG A 1 146 ? 5.768 5.668 -1.993 1.00 84.69 146 ARG A CA 1
ATOM 1133 C C . ARG A 1 146 ? 5.977 5.433 -3.489 1.00 84.69 146 ARG A C 1
ATOM 1135 O O . ARG A 1 146 ? 7.109 5.452 -3.964 1.00 84.69 146 ARG A O 1
ATOM 1142 N N . VAL A 1 147 ? 4.888 5.253 -4.234 1.00 82.06 147 VAL A N 1
ATOM 1143 C CA . VAL A 1 147 ? 4.938 5.054 -5.691 1.00 82.06 147 VAL A CA 1
ATOM 1144 C C . VAL A 1 147 ? 5.559 6.262 -6.395 1.00 82.06 147 VAL A C 1
ATOM 1146 O O . VAL A 1 147 ? 6.454 6.099 -7.226 1.00 82.06 147 VAL A O 1
ATOM 1149 N N . ALA A 1 148 ? 5.124 7.473 -6.040 1.00 74.88 148 ALA A N 1
ATOM 1150 C CA . ALA A 1 148 ? 5.636 8.704 -6.633 1.00 74.88 148 ALA A CA 1
ATOM 1151 C C . ALA A 1 148 ? 7.134 8.894 -6.361 1.00 74.88 148 ALA A C 1
ATOM 1153 O O . ALA A 1 148 ? 7.894 9.247 -7.264 1.00 74.88 148 ALA A O 1
ATOM 1154 N N . ARG A 1 149 ? 7.576 8.610 -5.134 1.00 79.50 149 ARG A N 1
ATOM 1155 C CA . ARG A 1 149 ? 8.983 8.727 -4.763 1.00 79.50 149 ARG A CA 1
ATOM 1156 C C . ARG A 1 149 ? 9.869 7.738 -5.521 1.00 79.50 149 ARG A C 1
ATOM 1158 O O . ARG A 1 149 ? 10.874 8.170 -6.073 1.00 79.50 149 ARG A O 1
ATOM 1165 N N . VAL A 1 150 ? 9.464 6.471 -5.649 1.00 82.62 150 VAL A N 1
ATOM 1166 C CA . VAL A 1 150 ? 10.212 5.492 -6.463 1.00 82.62 150 VAL A CA 1
ATOM 1167 C C . VAL A 1 150 ? 10.294 5.929 -7.930 1.00 82.62 150 VAL A C 1
ATOM 1169 O O . VAL A 1 150 ? 11.336 5.778 -8.563 1.00 82.62 150 VAL A O 1
ATOM 1172 N N . TRP A 1 151 ? 9.230 6.516 -8.489 1.00 79.69 151 TRP A N 1
ATOM 1173 C CA . TRP A 1 151 ? 9.285 7.064 -9.848 1.00 79.69 151 TRP A CA 1
ATOM 1174 C C . TRP A 1 151 ? 10.350 8.158 -9.991 1.00 79.69 151 TRP A C 1
ATOM 1176 O O . TRP A 1 151 ? 11.127 8.137 -10.947 1.00 79.69 151 TRP A O 1
ATOM 1186 N N . MET A 1 152 ? 10.396 9.095 -9.042 1.00 77.19 152 MET A N 1
ATOM 1187 C CA . MET A 1 152 ? 11.370 10.189 -9.049 1.00 77.19 152 MET A CA 1
ATOM 1188 C C . MET A 1 152 ? 12.805 9.704 -8.845 1.00 77.19 152 MET A C 1
ATOM 1190 O O . MET A 1 152 ? 13.699 10.151 -9.559 1.00 77.19 152 MET A O 1
ATOM 1194 N N . GLU A 1 153 ? 13.013 8.766 -7.917 1.00 80.19 153 GLU A N 1
ATOM 1195 C CA . GLU A 1 153 ? 14.302 8.106 -7.653 1.00 80.19 153 GLU A CA 1
ATOM 1196 C C . GLU A 1 153 ? 14.864 7.464 -8.942 1.00 80.19 153 GLU A C 1
ATOM 1198 O O . GLU A 1 153 ? 16.039 7.606 -9.271 1.00 80.19 153 GLU A O 1
ATOM 1203 N N . LEU A 1 154 ? 14.003 6.903 -9.796 1.00 78.19 154 LEU A N 1
ATOM 1204 C CA . LEU A 1 154 ? 14.387 6.331 -11.097 1.00 78.19 154 LEU A CA 1
ATOM 1205 C C . LEU A 1 154 ? 14.552 7.363 -12.237 1.00 78.19 154 LEU A C 1
ATOM 1207 O O . LEU A 1 154 ? 14.472 7.021 -13.431 1.00 78.19 154 LEU A O 1
ATOM 1211 N N . GLY A 1 155 ? 14.756 8.636 -11.887 1.00 74.75 155 GLY A N 1
ATOM 1212 C CA . GLY A 1 155 ? 14.913 9.751 -12.824 1.00 74.75 155 GLY A CA 1
ATOM 1213 C C . GLY A 1 155 ? 13.631 10.086 -13.588 1.00 74.75 155 GLY A C 1
ATOM 1214 O O . GLY A 1 155 ? 13.685 10.631 -14.694 1.00 74.75 155 GLY A O 1
ATOM 1215 N N . GLY A 1 156 ? 12.479 9.685 -13.050 1.00 67.94 156 GLY A N 1
ATOM 1216 C CA . GLY A 1 156 ? 11.177 10.075 -13.551 1.00 67.94 156 GLY A CA 1
ATOM 1217 C C . GLY A 1 156 ? 10.878 11.533 -13.215 1.00 67.94 156 GLY A C 1
ATOM 1218 O O . GLY A 1 156 ? 11.142 12.015 -12.119 1.00 67.94 156 GLY A O 1
ATOM 1219 N N . ASP A 1 157 ? 10.292 12.245 -14.166 1.00 64.31 157 ASP A N 1
ATOM 1220 C CA . ASP A 1 157 ? 9.737 13.572 -13.926 1.00 64.31 157 ASP A CA 1
ATOM 1221 C C . ASP A 1 157 ? 8.254 13.396 -13.593 1.00 64.31 157 ASP A C 1
ATOM 1223 O O . ASP A 1 157 ? 7.539 12.723 -14.331 1.00 64.31 157 ASP A O 1
ATOM 1227 N N . LEU A 1 158 ? 7.782 13.954 -12.478 1.00 58.69 158 LEU A N 1
ATOM 1228 C CA . LEU A 1 158 ? 6.373 13.869 -12.073 1.00 58.69 158 LEU A CA 1
ATOM 1229 C C . LEU A 1 158 ? 5.423 14.513 -13.094 1.00 58.69 158 LEU A C 1
ATOM 1231 O O . LEU A 1 158 ? 4.275 14.092 -13.225 1.00 58.69 158 LEU A O 1
ATOM 1235 N N . SER A 1 159 ? 5.897 15.530 -13.822 1.00 51.97 159 SER A N 1
ATOM 1236 C CA . SER A 1 159 ? 5.139 16.176 -14.901 1.00 51.97 159 SER A CA 1
ATOM 1237 C C . SER A 1 159 ? 5.106 15.335 -16.179 1.00 51.97 159 SER A C 1
ATOM 1239 O O . SER A 1 159 ? 4.160 15.445 -16.953 1.00 51.97 159 SER A O 1
ATOM 1241 N N . LYS A 1 160 ? 6.105 14.458 -16.353 1.00 49.03 160 LYS A N 1
ATOM 1242 C CA . LYS A 1 160 ? 6.207 13.457 -17.428 1.00 49.03 160 LYS A CA 1
ATOM 1243 C C . LYS A 1 160 ? 5.913 12.052 -16.932 1.00 49.03 160 LYS A C 1
ATOM 1245 O O . LYS A 1 160 ? 6.276 11.077 -17.591 1.00 49.03 160 LYS A O 1
ATOM 1250 N N . LEU A 1 161 ? 5.231 11.930 -15.797 1.00 49.78 161 LEU A N 1
ATOM 1251 C CA . LEU A 1 161 ? 4.488 10.731 -15.452 1.00 49.78 161 LEU A CA 1
ATOM 1252 C C . LEU A 1 161 ? 3.269 10.679 -16.392 1.00 49.78 161 LEU A C 1
ATOM 1254 O O . LEU A 1 161 ? 2.112 10.709 -15.982 1.00 49.78 161 LEU A O 1
ATOM 1258 N N . GLU A 1 162 ? 3.556 10.680 -17.694 1.00 41.59 162 GLU A N 1
ATOM 1259 C CA . GLU A 1 162 ? 2.675 10.231 -18.742 1.00 41.59 162 GLU A CA 1
ATOM 1260 C C . GLU A 1 162 ? 2.589 8.731 -18.511 1.00 41.59 162 GLU A C 1
ATOM 1262 O O . GLU A 1 162 ? 3.413 7.960 -18.990 1.00 41.59 162 GLU A O 1
ATOM 1267 N N . ILE A 1 163 ? 1.599 8.290 -17.738 1.00 42.56 163 ILE A N 1
ATOM 1268 C CA . ILE A 1 163 ? 1.052 6.960 -17.991 1.00 42.56 163 ILE A CA 1
ATOM 1269 C C . ILE A 1 163 ? 0.504 7.087 -19.405 1.00 42.56 163 ILE A C 1
ATOM 1271 O O . ILE A 1 163 ? -0.576 7.655 -19.590 1.00 42.56 163 ILE A O 1
ATOM 1275 N N . SER A 1 164 ? 1.342 6.768 -20.392 1.00 32.31 164 SER A N 1
ATOM 1276 C CA . SER A 1 164 ? 1.059 7.129 -21.767 1.00 32.31 164 SER A CA 1
ATOM 1277 C C . SER A 1 164 ? -0.294 6.545 -22.139 1.00 32.31 164 SER A C 1
ATOM 1279 O O . SER A 1 164 ? -0.650 5.416 -21.796 1.00 32.31 164 SER A O 1
ATOM 1281 N N . SER A 1 165 ? -1.038 7.337 -22.888 1.00 31.97 165 SER A N 1
ATOM 1282 C CA . SER A 1 165 ? -2.152 6.902 -23.711 1.00 31.97 165 SER A CA 1
ATOM 1283 C C . SER A 1 165 ? -1.764 5.845 -24.755 1.00 31.97 165 SER A C 1
ATOM 1285 O O . SER A 1 165 ? -2.601 5.509 -25.580 1.00 31.97 165 SER A O 1
ATOM 1287 N N . ASP A 1 166 ? -0.547 5.291 -24.739 1.00 33.88 166 ASP A N 1
ATOM 1288 C CA . ASP A 1 166 ? 0.004 4.526 -25.853 1.00 33.88 166 ASP A CA 1
ATOM 1289 C C . ASP A 1 166 ? 0.957 3.419 -25.380 1.00 33.88 166 ASP A C 1
ATOM 1291 O O . ASP A 1 166 ? 2.170 3.489 -25.584 1.00 33.88 166 ASP A O 1
ATOM 1295 N N . PHE A 1 167 ? 0.404 2.362 -24.777 1.00 34.69 167 PHE A N 1
ATOM 1296 C CA . PHE A 1 167 ? 1.028 1.034 -24.875 1.00 34.69 167 PHE A CA 1
ATOM 1297 C C . PHE A 1 167 ? 0.103 -0.061 -25.437 1.00 34.69 167 PHE A C 1
ATOM 1299 O O . PHE A 1 167 ? 0.593 -1.101 -25.861 1.00 34.69 167 PHE A O 1
ATOM 1306 N N . ASP A 1 168 ? -1.203 0.193 -25.576 1.00 34.97 168 ASP A N 1
ATOM 1307 C CA . ASP A 1 168 ? -2.144 -0.656 -26.337 1.00 34.97 168 ASP A CA 1
ATOM 1308 C C . ASP A 1 168 ? -3.493 0.030 -26.681 1.00 34.97 168 ASP A C 1
ATOM 1310 O O . ASP A 1 168 ? -4.421 -0.620 -27.171 1.00 34.97 168 ASP A O 1
ATOM 1314 N N . GLY A 1 169 ? -3.640 1.3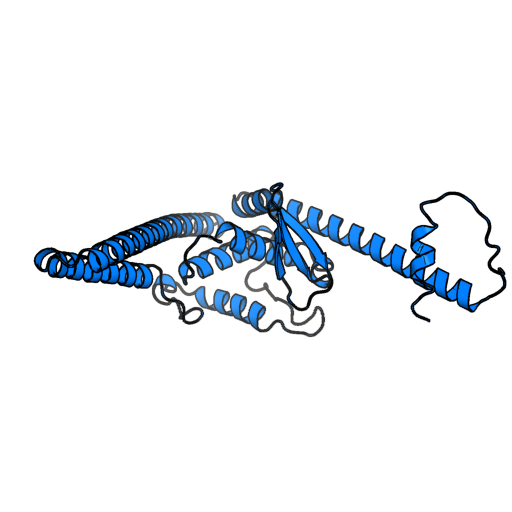37 -26.427 1.00 31.64 169 GLY A N 1
ATOM 1315 C CA . GLY A 1 169 ? -4.899 2.060 -26.641 1.00 31.64 169 GLY A CA 1
ATOM 1316 C C . GLY A 1 169 ? -6.022 1.709 -25.653 1.00 31.64 169 GLY A C 1
ATOM 1317 O O . GLY A 1 169 ? -7.181 2.038 -25.912 1.00 31.64 169 GLY A O 1
ATOM 1318 N N . ARG A 1 170 ? -5.725 1.059 -24.518 1.00 36.09 170 ARG A N 1
ATOM 1319 C CA . ARG A 1 170 ? -6.684 0.883 -23.418 1.00 36.09 170 ARG A CA 1
ATOM 1320 C C . ARG A 1 170 ? -6.220 1.657 -22.195 1.00 36.09 170 ARG A C 1
ATOM 1322 O O . ARG A 1 170 ? -5.460 1.170 -21.367 1.00 36.09 170 ARG A O 1
ATOM 1329 N N . THR A 1 171 ? -6.729 2.876 -22.068 1.00 40.12 171 THR A N 1
ATOM 1330 C CA . THR A 1 171 ? -6.619 3.688 -20.859 1.00 40.12 171 THR A CA 1
ATOM 1331 C C . THR A 1 171 ? -7.132 2.892 -19.657 1.00 40.12 171 THR A C 1
ATOM 1333 O O . THR A 1 171 ? -8.333 2.648 -19.533 1.00 40.12 171 THR A O 1
ATOM 1336 N N . ASP A 1 172 ? -6.249 2.524 -18.725 1.00 41.91 172 ASP A N 1
ATOM 1337 C CA . ASP A 1 172 ? -6.680 2.314 -17.343 1.00 41.91 172 ASP A CA 1
ATOM 1338 C C . ASP A 1 172 ? -6.972 3.700 -16.759 1.00 41.91 172 ASP A C 1
ATOM 1340 O O . ASP A 1 172 ? -6.132 4.353 -16.130 1.00 41.91 172 ASP A O 1
ATOM 1344 N N . GLU A 1 173 ? -8.176 4.194 -17.058 1.00 41.28 173 GLU A N 1
ATOM 1345 C CA . GLU A 1 173 ? -8.652 5.504 -16.622 1.00 41.28 173 GLU A CA 1
ATOM 1346 C C . GLU A 1 173 ? -8.560 5.654 -15.104 1.00 41.28 173 GLU A C 1
ATOM 1348 O O . GLU A 1 173 ? -8.377 6.768 -14.629 1.00 41.28 173 GLU A O 1
ATOM 1353 N N . LYS A 1 174 ? -8.618 4.557 -14.333 1.00 39.84 174 LYS A N 1
ATOM 1354 C CA . LYS A 1 174 ? -8.528 4.602 -12.871 1.00 39.84 174 LYS A CA 1
ATOM 1355 C C . LYS A 1 174 ? -7.101 4.845 -12.399 1.00 39.84 174 LYS A C 1
ATOM 1357 O O . LYS A 1 174 ? -6.908 5.716 -11.560 1.00 39.84 174 LYS A O 1
ATOM 1362 N N . ALA A 1 175 ? -6.107 4.155 -12.959 1.00 40.28 175 ALA A N 1
ATOM 1363 C CA . ALA A 1 175 ? -4.702 4.391 -12.617 1.00 40.28 175 ALA A CA 1
ATOM 1364 C C . ALA A 1 175 ? -4.247 5.803 -13.034 1.00 40.28 175 ALA A C 1
ATOM 1366 O O . ALA A 1 175 ? -3.624 6.525 -12.250 1.00 40.28 175 ALA A O 1
ATOM 1367 N N . ALA A 1 176 ? -4.644 6.236 -14.236 1.00 42.97 176 ALA A N 1
ATOM 1368 C CA . ALA A 1 176 ? -4.383 7.585 -14.730 1.00 42.97 176 ALA A CA 1
ATOM 1369 C C . ALA A 1 176 ? -5.114 8.669 -13.924 1.00 42.97 176 ALA A C 1
ATOM 1371 O O . ALA A 1 176 ? -4.558 9.751 -13.734 1.00 42.97 176 ALA A O 1
ATOM 1372 N N . LEU A 1 177 ? -6.326 8.395 -13.426 1.00 44.75 177 LEU A N 1
ATOM 1373 C CA . LEU A 1 177 ? -7.076 9.291 -12.543 1.00 44.75 177 LEU A CA 1
ATOM 1374 C C . LEU A 1 177 ? -6.437 9.367 -11.150 1.00 44.75 177 LEU A C 1
ATOM 1376 O O . LEU A 1 177 ? -6.197 10.472 -10.676 1.00 44.75 177 LEU A O 1
ATOM 1380 N N . SER A 1 178 ? -6.086 8.238 -10.526 1.00 42.22 178 SER A N 1
ATOM 1381 C CA . SER A 1 178 ? -5.429 8.200 -9.208 1.00 42.22 178 SER A CA 1
ATOM 1382 C C . SER A 1 178 ? -4.118 8.989 -9.189 1.00 42.22 178 SER A C 1
ATOM 1384 O O . SER A 1 178 ? -3.833 9.711 -8.235 1.00 42.22 178 SER A O 1
ATOM 1386 N N . ILE A 1 179 ? -3.357 8.923 -10.281 1.00 43.62 179 ILE A N 1
ATOM 1387 C CA . ILE A 1 179 ? -2.087 9.635 -10.438 1.00 43.62 179 ILE A CA 1
ATOM 1388 C C . ILE A 1 179 ? -2.284 11.101 -10.886 1.00 43.62 179 ILE A C 1
ATOM 1390 O O . ILE A 1 179 ? -1.566 11.987 -10.422 1.00 43.62 179 ILE A O 1
ATOM 1394 N N . ARG A 1 180 ? -3.300 11.422 -11.708 1.00 46.91 180 ARG A N 1
ATOM 1395 C CA . ARG A 1 180 ? -3.676 12.824 -12.008 1.00 46.91 180 ARG A CA 1
ATOM 1396 C C . ARG A 1 180 ? -4.178 13.574 -10.781 1.00 46.91 180 ARG A C 1
ATOM 1398 O O . ARG A 1 180 ? -3.847 14.747 -10.625 1.00 46.91 180 ARG A O 1
ATOM 1405 N N . MET A 1 181 ? -4.947 12.915 -9.917 1.00 43.47 181 MET A N 1
ATOM 1406 C CA . MET A 1 181 ? -5.389 13.497 -8.652 1.00 43.47 181 MET A CA 1
ATOM 1407 C C . MET A 1 181 ? -4.180 13.828 -7.767 1.00 43.47 181 MET A C 1
ATOM 1409 O O . MET A 1 181 ? -4.133 14.917 -7.209 1.00 43.47 181 MET A O 1
ATOM 1413 N N . TRP A 1 182 ? -3.140 12.984 -7.749 1.00 45.41 182 TRP A N 1
ATOM 1414 C CA . TRP A 1 182 ? -1.856 13.266 -7.085 1.00 45.41 182 TRP A CA 1
ATOM 1415 C C . TRP A 1 182 ? -1.182 14.567 -7.562 1.00 45.41 182 TRP A C 1
ATOM 1417 O O . TRP A 1 182 ? -0.769 15.386 -6.743 1.00 45.41 182 TRP A O 1
ATOM 1427 N N . ASN A 1 183 ? -1.176 14.844 -8.871 1.00 39.31 183 ASN A N 1
ATOM 1428 C CA . ASN A 1 183 ? -0.677 16.120 -9.405 1.00 39.31 183 ASN A CA 1
ATOM 1429 C C . ASN A 1 183 ? -1.512 17.345 -8.967 1.00 39.31 183 ASN A C 1
ATOM 1431 O O . ASN A 1 183 ? -0.969 18.448 -8.885 1.00 39.31 183 ASN A O 1
ATOM 1435 N N . GLN A 1 184 ? -2.798 17.173 -8.639 1.00 38.47 184 GLN A N 1
ATOM 1436 C CA . GLN A 1 184 ? -3.640 18.238 -8.070 1.00 38.47 184 GLN A CA 1
ATOM 1437 C C . GLN A 1 184 ? -3.362 18.482 -6.573 1.00 38.47 184 GLN A C 1
ATOM 1439 O O . GLN A 1 184 ? -3.579 19.592 -6.093 1.00 38.47 184 GLN A O 1
ATOM 1444 N N . PHE A 1 185 ? -2.798 17.510 -5.844 1.00 38.72 185 PHE A N 1
ATOM 1445 C CA . PHE A 1 185 ? -2.439 17.636 -4.421 1.00 38.72 185 PHE A CA 1
ATOM 1446 C C . PHE A 1 185 ? -1.128 18.414 -4.157 1.00 38.72 185 PHE A C 1
ATOM 1448 O O . PHE A 1 185 ? -0.786 18.648 -2.996 1.00 38.72 185 PHE A O 1
ATOM 1455 N N . ARG A 1 186 ? -0.424 18.877 -5.208 1.00 38.22 186 ARG A N 1
ATOM 1456 C CA . ARG A 1 186 ? 0.798 19.715 -5.129 1.00 38.22 186 ARG A CA 1
ATOM 1457 C C . ARG A 1 186 ? 0.584 21.117 -4.545 1.00 38.22 186 ARG A C 1
ATOM 1459 O O . ARG A 1 186 ? 1.569 21.802 -4.263 1.00 38.22 186 ARG A O 1
ATOM 1466 N N . THR A 1 187 ? -0.650 21.590 -4.378 1.00 34.12 187 THR A N 1
ATOM 1467 C CA . THR A 1 187 ? -0.900 22.893 -3.747 1.00 34.12 187 THR A CA 1
ATOM 1468 C C . THR A 1 187 ? -0.862 22.771 -2.225 1.00 34.12 187 THR A C 1
ATOM 1470 O O . THR A 1 187 ? -1.558 21.944 -1.648 1.00 34.12 187 THR A O 1
ATOM 1473 N N . ARG A 1 188 ? -0.042 23.636 -1.619 1.00 31.62 188 ARG A N 1
ATOM 1474 C CA . ARG A 1 188 ? 0.426 23.786 -0.222 1.00 31.62 188 ARG A CA 1
ATOM 1475 C C . ARG A 1 188 ? -0.563 23.558 0.948 1.00 31.62 188 ARG A C 1
ATOM 1477 O O . ARG A 1 188 ? -0.113 23.590 2.086 1.00 31.62 188 ARG A O 1
ATOM 1484 N N . ASP A 1 189 ? -1.841 23.284 0.687 1.00 35.31 189 ASP A N 1
ATOM 1485 C CA . ASP A 1 189 ? -2.930 23.145 1.670 1.00 35.31 189 ASP A CA 1
ATOM 1486 C C . ASP A 1 189 ? -3.577 21.737 1.713 1.00 35.31 189 ASP A C 1
ATOM 1488 O O . ASP A 1 189 ? -4.599 21.529 2.369 1.00 35.31 189 ASP A O 1
ATOM 1492 N N . SER A 1 190 ? -3.008 20.725 1.049 1.00 40.38 190 SER A N 1
ATOM 1493 C CA . SER A 1 190 ? -3.657 19.412 0.849 1.00 40.38 190 SER A CA 1
ATOM 1494 C C . SER A 1 190 ? -3.816 18.521 2.092 1.00 40.38 190 SER A C 1
ATOM 1496 O O . SER A 1 190 ? -4.537 17.530 2.028 1.00 40.38 190 SER A O 1
ATOM 1498 N N . VAL A 1 191 ? -3.252 18.888 3.249 1.00 39.34 191 VAL A N 1
ATOM 1499 C CA . VAL A 1 191 ? -3.588 18.226 4.529 1.00 39.34 191 VAL A CA 1
ATOM 1500 C C . VAL A 1 191 ? -4.954 18.694 5.056 1.00 39.34 191 VAL A C 1
ATOM 1502 O O . VAL A 1 191 ? -5.656 17.923 5.704 1.00 39.34 191 VAL A O 1
ATOM 1505 N N . ALA A 1 192 ? -5.360 19.935 4.759 1.00 35.53 192 ALA A N 1
ATOM 1506 C CA . ALA A 1 192 ? -6.706 20.446 5.046 1.00 35.53 192 ALA A CA 1
ATOM 1507 C C . ALA A 1 192 ? -7.687 20.158 3.893 1.00 35.53 192 ALA A C 1
ATOM 1509 O O . ALA A 1 192 ? -8.891 20.042 4.107 1.00 35.53 192 ALA A O 1
ATOM 1510 N N . GLY A 1 193 ? -7.159 20.011 2.677 1.00 34.22 193 GLY A N 1
ATOM 1511 C CA . GLY A 1 193 ? -7.883 19.633 1.470 1.00 34.22 193 GLY A CA 1
ATOM 1512 C C . GLY A 1 193 ? -7.671 18.176 1.078 1.00 34.22 193 GLY A C 1
ATOM 1513 O O . GLY A 1 193 ? -7.427 17.915 -0.101 1.00 34.22 193 GLY A O 1
ATOM 1514 N N . VAL A 1 194 ? -7.764 17.232 2.024 1.00 37.72 194 VAL A N 1
ATOM 1515 C CA . VAL A 1 194 ? -7.933 15.820 1.660 1.00 37.72 194 VAL A CA 1
ATOM 1516 C C . VAL A 1 194 ? -9.300 15.710 0.990 1.00 37.72 194 VAL A C 1
ATOM 1518 O O . VAL A 1 194 ? -10.327 15.489 1.631 1.00 37.72 194 VAL A O 1
ATOM 1521 N N . HIS A 1 195 ? -9.337 15.974 -0.318 1.00 34.91 195 HIS A N 1
ATOM 1522 C CA . HIS A 1 195 ? -10.495 15.665 -1.134 1.00 34.91 195 HIS A CA 1
ATOM 1523 C C . HIS A 1 195 ? -10.825 14.198 -0.862 1.00 34.91 195 HIS A C 1
ATOM 1525 O O . HIS A 1 195 ? -9.900 13.384 -0.819 1.00 34.91 195 HIS A O 1
ATOM 1531 N N . PRO A 1 196 ? -12.104 13.872 -0.612 1.00 35.88 196 PRO A N 1
ATOM 1532 C CA . PRO A 1 196 ? -12.516 12.598 -0.061 1.00 35.88 196 PRO A CA 1
ATOM 1533 C C . PRO A 1 196 ? -12.143 11.506 -1.046 1.00 35.88 196 PRO A C 1
ATOM 1535 O O . PRO A 1 196 ? -12.883 11.204 -1.983 1.00 35.88 196 PRO A O 1
ATOM 1538 N N . PHE A 1 197 ? -10.971 10.926 -0.834 1.00 40.84 197 PHE A N 1
ATOM 1539 C CA . PHE A 1 197 ? -10.575 9.700 -1.470 1.00 40.84 197 PHE A CA 1
ATOM 1540 C C . PHE A 1 197 ? -11.650 8.681 -1.081 1.00 40.84 197 PHE A C 1
ATOM 1542 O O . PHE A 1 197 ? -11.802 8.271 0.071 1.00 40.84 197 PHE A O 1
ATOM 1549 N N . CYS A 1 198 ? -12.481 8.341 -2.062 1.00 45.91 198 CYS A N 1
ATOM 1550 C CA . CYS A 1 198 ? -13.204 7.083 -2.084 1.00 45.91 198 CYS A CA 1
ATOM 1551 C C . CYS A 1 198 ? -14.204 6.852 -0.939 1.00 45.91 198 CYS A C 1
ATOM 1553 O O . CYS A 1 198 ? -14.263 5.741 -0.434 1.00 45.91 198 CYS A O 1
ATOM 1555 N N . GLY A 1 199 ? -14.978 7.840 -0.477 1.00 47.94 199 GLY A N 1
ATOM 1556 C CA . GLY A 1 199 ? -15.985 7.601 0.578 1.00 47.94 199 GLY A CA 1
ATOM 1557 C C . GLY A 1 199 ? -15.428 6.991 1.881 1.00 47.94 199 GLY A C 1
ATOM 1558 O O . GLY A 1 199 ? -16.201 6.513 2.712 1.00 47.94 199 GLY A O 1
ATOM 1559 N N . LYS A 1 200 ? -14.097 6.985 2.054 1.00 59.38 200 LYS A N 1
ATOM 1560 C CA . LYS A 1 200 ? -13.396 6.505 3.244 1.00 59.38 200 LYS A CA 1
ATOM 1561 C C . LYS A 1 200 ? -13.184 7.688 4.181 1.00 59.38 200 LYS A C 1
ATOM 1563 O O . LYS A 1 200 ? -12.822 8.781 3.738 1.00 59.38 200 LYS A O 1
ATOM 1568 N N . GLY A 1 201 ? -13.424 7.462 5.469 1.00 68.00 201 GLY A N 1
ATOM 1569 C CA . GLY A 1 201 ? -13.145 8.447 6.510 1.00 68.00 201 GLY A CA 1
ATOM 1570 C C . GLY A 1 201 ? -11.647 8.584 6.797 1.00 68.00 201 GLY A C 1
ATOM 1571 O O . GLY A 1 201 ? -10.840 7.744 6.391 1.00 68.00 201 GLY A O 1
ATOM 1572 N N . THR A 1 202 ? -11.281 9.643 7.513 1.00 80.94 202 THR A N 1
ATOM 1573 C CA . THR A 1 202 ? -9.923 9.825 8.051 1.00 80.94 202 THR A CA 1
ATOM 1574 C C . THR A 1 202 ? -9.686 8.916 9.256 1.00 80.94 202 THR A C 1
ATOM 1576 O O . THR A 1 202 ? -10.635 8.453 9.901 1.00 80.94 202 THR A O 1
ATOM 1579 N N . LEU A 1 203 ? -8.423 8.702 9.636 1.00 81.75 203 LEU A N 1
ATOM 1580 C CA . LEU A 1 203 ? -8.104 8.019 10.895 1.00 81.75 203 LEU A CA 1
ATOM 1581 C C . LEU A 1 203 ? -8.657 8.771 12.106 1.00 81.75 203 LEU A C 1
ATOM 1583 O O . LEU A 1 203 ? -9.032 8.141 13.088 1.00 81.75 203 LEU A O 1
ATOM 1587 N N . ALA A 1 204 ? -8.722 10.104 12.050 1.00 81.69 204 ALA A N 1
ATOM 1588 C CA . ALA A 1 204 ? -9.324 10.910 13.111 1.00 81.69 204 ALA A CA 1
ATOM 1589 C C . ALA A 1 204 ? -10.824 10.614 13.271 1.00 81.69 204 ALA A C 1
ATOM 1591 O O . ALA A 1 204 ? -11.269 10.338 14.382 1.00 81.69 204 ALA A O 1
ATOM 1592 N N . GLN A 1 205 ? -11.574 10.572 12.165 1.00 85.38 205 GLN A N 1
ATOM 1593 C CA . GLN A 1 205 ? -12.994 10.198 12.171 1.00 85.38 205 GLN A CA 1
ATOM 1594 C C . GLN A 1 205 ? -13.199 8.749 12.635 1.00 85.38 205 GLN A C 1
ATOM 1596 O O . GLN A 1 205 ? -14.117 8.458 13.401 1.00 85.38 205 GLN A O 1
ATOM 1601 N N . ALA A 1 206 ? -12.333 7.830 12.194 1.00 84.81 206 ALA A N 1
ATOM 1602 C CA . ALA A 1 206 ? -12.377 6.438 12.630 1.00 84.81 206 ALA A CA 1
ATOM 1603 C C . ALA A 1 206 ? -12.087 6.299 14.136 1.00 84.81 206 ALA A C 1
ATOM 1605 O O . ALA A 1 206 ? -12.743 5.504 14.810 1.00 84.81 206 ALA A O 1
ATOM 1606 N N . LEU A 1 207 ? -11.136 7.078 14.668 1.00 86.81 207 LEU A N 1
ATOM 1607 C CA . LEU A 1 207 ? -10.797 7.088 16.090 1.00 86.81 207 LEU A CA 1
ATOM 1608 C C . LEU A 1 207 ? -11.942 7.648 16.929 1.00 86.81 207 LEU A C 1
ATOM 1610 O O . LEU A 1 207 ? -12.303 7.037 17.929 1.00 86.81 207 LEU A O 1
ATOM 1614 N N . GLU A 1 208 ? -12.507 8.784 16.518 1.00 89.06 208 GLU A N 1
ATOM 1615 C CA . GLU A 1 208 ? -13.654 9.402 17.185 1.00 89.06 208 GLU A CA 1
ATOM 1616 C C . GLU A 1 208 ? -14.803 8.398 17.292 1.00 89.06 208 GLU A C 1
ATOM 1618 O O . GLU A 1 208 ? -15.259 8.100 18.393 1.00 89.06 208 GLU A O 1
ATOM 1623 N N . LYS A 1 209 ? -15.163 7.758 16.173 1.00 88.06 209 LYS A N 1
ATOM 1624 C CA . LYS A 1 209 ? -16.187 6.712 16.146 1.00 88.06 209 LYS A CA 1
ATOM 1625 C C . LYS A 1 209 ? -15.869 5.548 17.094 1.00 88.06 209 LYS A C 1
ATOM 1627 O O . LYS A 1 209 ? -16.741 5.141 17.856 1.00 88.06 209 LYS A O 1
ATOM 1632 N N . ALA A 1 210 ? -14.642 5.024 17.076 1.00 86.56 210 ALA A N 1
ATOM 1633 C CA . ALA A 1 210 ? -14.249 3.902 17.935 1.00 86.56 210 ALA A CA 1
ATOM 1634 C C . ALA A 1 210 ? -14.274 4.265 19.433 1.00 86.56 210 ALA A C 1
ATOM 1636 O O . ALA A 1 210 ? -14.668 3.446 20.265 1.00 86.56 210 ALA A O 1
ATOM 1637 N N . VAL A 1 211 ? -13.880 5.495 19.784 1.00 89.31 211 VAL A N 1
ATOM 1638 C CA . VAL A 1 211 ? -13.920 6.002 21.163 1.00 89.31 211 VAL A CA 1
ATOM 1639 C C . VAL A 1 211 ? -15.361 6.212 21.626 1.00 89.31 211 VAL A C 1
ATOM 1641 O O . VAL A 1 211 ? -15.699 5.760 22.718 1.00 89.31 211 VAL A O 1
ATOM 1644 N N . THR A 1 212 ? -16.219 6.824 20.805 1.00 90.56 212 THR A N 1
ATOM 1645 C CA . THR A 1 212 ? -17.645 6.992 21.125 1.00 90.56 212 THR A CA 1
ATOM 1646 C C . THR A 1 212 ? -18.339 5.640 21.292 1.00 90.56 212 THR A C 1
ATOM 1648 O O . THR A 1 212 ? -19.048 5.434 22.271 1.00 90.56 212 THR A O 1
ATOM 1651 N N . GLU A 1 213 ? -18.077 4.669 20.411 1.00 88.62 213 GLU A N 1
ATOM 1652 C CA . GLU A 1 213 ? -18.631 3.314 20.540 1.00 88.62 213 GLU A CA 1
ATOM 1653 C C . GLU A 1 213 ? -18.173 2.603 21.825 1.00 88.62 213 GLU A C 1
ATOM 1655 O O . GLU A 1 213 ? -18.966 1.890 22.453 1.00 88.62 213 GLU A O 1
ATOM 1660 N N . ALA A 1 214 ? -16.915 2.798 22.239 1.00 88.06 214 ALA A N 1
ATOM 1661 C CA . ALA A 1 214 ? -16.408 2.272 23.504 1.00 88.06 214 ALA A CA 1
ATOM 1662 C C . ALA A 1 214 ? -17.112 2.929 24.703 1.00 88.06 214 ALA A C 1
ATOM 1664 O O . ALA A 1 214 ? -17.578 2.218 25.591 1.00 88.06 214 ALA A O 1
ATOM 1665 N N . GLN A 1 215 ? -17.256 4.257 24.694 1.00 90.38 215 GLN A N 1
ATOM 1666 C CA . GLN A 1 215 ? -17.952 5.009 25.744 1.00 90.38 215 GLN A CA 1
ATOM 1667 C C . GLN A 1 215 ? -19.424 4.594 25.866 1.00 90.38 215 GLN A C 1
ATOM 1669 O O . GLN A 1 215 ? -19.888 4.295 26.964 1.00 90.38 215 GLN A O 1
ATOM 1674 N N . ASP A 1 216 ? -20.144 4.483 24.748 1.00 89.06 216 ASP A N 1
ATOM 1675 C CA . ASP A 1 216 ? -21.542 4.040 24.729 1.00 89.06 216 ASP A CA 1
ATOM 1676 C C . ASP A 1 216 ? -21.706 2.611 25.265 1.00 89.06 216 ASP A C 1
ATOM 1678 O O . ASP A 1 216 ? -22.703 2.282 25.915 1.00 89.06 216 ASP A O 1
ATOM 1682 N N . THR A 1 217 ? -20.740 1.735 24.977 1.00 87.19 217 THR A N 1
ATOM 1683 C CA . THR A 1 217 ? -20.748 0.349 25.465 1.00 87.19 217 THR A CA 1
ATOM 1684 C C . THR A 1 217 ? -20.444 0.290 26.963 1.00 87.19 217 THR A C 1
ATOM 1686 O O . THR A 1 217 ? -21.092 -0.470 27.679 1.00 87.19 217 THR A O 1
ATOM 1689 N N . GLU A 1 218 ? -19.531 1.128 27.452 1.00 88.19 218 GLU A N 1
ATOM 1690 C CA . GLU A 1 218 ? -19.198 1.263 28.875 1.00 88.19 218 GLU A CA 1
ATOM 1691 C C . GLU A 1 218 ? -20.376 1.823 29.690 1.00 88.19 218 GLU A C 1
ATOM 1693 O O . GLU A 1 218 ? -20.714 1.279 30.740 1.00 88.19 218 GLU A O 1
ATOM 1698 N N . ILE A 1 219 ? -21.092 2.824 29.163 1.00 87.88 219 ILE A N 1
ATOM 1699 C CA . ILE A 1 219 ? -22.332 3.337 29.773 1.00 87.88 219 ILE A CA 1
ATOM 1700 C C . ILE A 1 219 ? -23.388 2.226 29.878 1.00 87.88 219 ILE A C 1
ATOM 1702 O O . ILE A 1 219 ? -24.026 2.076 30.921 1.00 87.88 219 ILE A O 1
ATOM 1706 N N . LYS A 1 220 ? -23.562 1.419 28.821 1.00 85.12 220 LYS A N 1
ATOM 1707 C CA . LYS A 1 220 ? -24.500 0.283 28.835 1.00 85.12 220 LYS A CA 1
ATOM 1708 C C . LYS A 1 220 ? -24.091 -0.782 29.846 1.00 85.12 220 LYS A C 1
ATOM 1710 O O . LYS A 1 220 ? -24.961 -1.275 30.552 1.00 85.12 220 LYS A O 1
ATOM 1715 N N . LEU A 1 221 ? -22.806 -1.123 29.933 1.00 85.44 221 LEU A N 1
ATOM 1716 C CA . LEU A 1 221 ? -22.297 -2.069 30.932 1.00 85.44 221 LEU A CA 1
ATOM 1717 C C . LEU A 1 221 ? -22.631 -1.619 32.349 1.00 85.44 221 LEU A C 1
ATOM 1719 O O . LEU A 1 221 ? -23.207 -2.397 33.102 1.00 85.44 221 LEU A O 1
ATOM 1723 N N . ASN A 1 222 ? -22.363 -0.354 32.672 1.00 83.81 222 ASN A N 1
ATOM 1724 C CA . ASN A 1 222 ? -22.675 0.198 33.988 1.00 83.81 222 ASN A CA 1
ATOM 1725 C C . ASN A 1 222 ? -24.182 0.126 34.287 1.00 83.81 222 ASN A C 1
ATOM 1727 O O . ASN A 1 222 ? -24.573 -0.281 35.375 1.00 83.81 222 ASN A O 1
ATOM 1731 N N . TYR A 1 223 ? -25.030 0.431 33.299 1.00 81.06 223 TYR A N 1
ATOM 1732 C CA . TYR A 1 223 ? -26.486 0.344 33.444 1.00 81.06 223 TYR A CA 1
ATOM 1733 C C . TYR A 1 223 ? -27.000 -1.101 33.619 1.00 81.06 223 TYR A C 1
ATOM 1735 O O . TYR A 1 223 ? -27.905 -1.350 34.412 1.00 81.06 223 TYR A O 1
ATOM 1743 N N . TYR A 1 224 ? -26.442 -2.075 32.891 1.00 72.50 224 TYR A N 1
ATOM 1744 C CA . TYR A 1 224 ? -26.873 -3.479 32.975 1.00 72.50 224 TYR A CA 1
ATOM 1745 C C . TYR A 1 224 ? -26.279 -4.236 34.169 1.00 72.50 224 TYR A C 1
ATOM 1747 O O . TYR A 1 224 ? -26.935 -5.150 34.675 1.00 72.50 224 TYR A O 1
ATOM 1755 N N . GLY A 1 225 ? -25.093 -3.846 34.647 1.00 63.47 225 GLY A N 1
ATOM 1756 C CA . GLY A 1 225 ? -24.482 -4.391 35.863 1.00 63.47 225 GLY A CA 1
ATOM 1757 C C . GLY A 1 225 ? -25.343 -4.145 37.106 1.00 63.47 225 GLY A C 1
ATOM 1758 O O . GLY A 1 225 ? -25.437 -5.006 37.979 1.00 63.47 225 GLY A O 1
ATOM 1759 N N . GLU A 1 226 ? -26.081 -3.030 37.137 1.00 65.19 226 GLU A N 1
ATOM 1760 C CA . GLU A 1 226 ? -27.073 -2.732 38.180 1.00 65.19 226 GLU A CA 1
ATOM 1761 C C . GLU A 1 226 ? -28.344 -3.607 38.086 1.00 65.19 226 GLU A C 1
ATOM 1763 O O . GLU A 1 226 ? -29.078 -3.735 39.066 1.00 65.19 226 GLU A O 1
ATOM 1768 N N . MET A 1 227 ? -28.608 -4.249 36.938 1.00 63.69 227 MET A N 1
ATOM 1769 C CA . MET A 1 227 ? -29.821 -5.046 36.679 1.00 63.69 227 MET A CA 1
ATOM 1770 C C . MET A 1 227 ? -29.622 -6.580 36.720 1.00 63.69 227 MET A C 1
ATOM 1772 O O . MET A 1 227 ? -30.576 -7.316 36.470 1.00 63.69 227 MET A O 1
ATOM 1776 N N . HIS A 1 228 ? -28.426 -7.088 37.059 1.00 59.19 228 HIS A N 1
ATOM 1777 C CA . HIS A 1 228 ? -28.109 -8.526 37.207 1.00 59.19 228 HIS A CA 1
ATOM 1778 C C . HIS A 1 228 ? -28.453 -9.427 35.991 1.00 59.19 228 HIS A C 1
ATOM 1780 O O . HIS A 1 228 ? -28.860 -10.584 36.147 1.00 59.19 228 HIS A O 1
ATOM 1786 N N . VAL A 1 229 ? -28.264 -8.946 34.755 1.00 60.28 229 VAL A N 1
ATOM 1787 C CA . VAL A 1 229 ? -28.508 -9.736 33.527 1.00 60.28 229 VAL A CA 1
ATOM 1788 C C . VAL A 1 229 ? -27.198 -10.336 32.985 1.00 60.28 229 VAL A C 1
ATOM 1790 O O . VAL A 1 229 ? -26.566 -9.792 32.082 1.00 60.28 229 VAL A O 1
ATOM 1793 N N . SER A 1 230 ? -26.809 -11.506 33.502 1.00 63.50 230 SER A N 1
ATOM 1794 C CA . SER A 1 230 ? -25.457 -12.083 33.329 1.00 63.50 230 SER A CA 1
ATOM 1795 C C . SER A 1 230 ? -25.007 -12.394 31.891 1.00 63.50 230 SER A C 1
ATOM 1797 O O . SER A 1 230 ? -23.821 -12.307 31.588 1.00 63.50 230 SER A O 1
ATOM 1799 N N . LYS A 1 231 ? -25.913 -12.762 30.972 1.00 65.00 231 LYS A N 1
ATOM 1800 C CA . LYS A 1 231 ? -25.532 -13.060 29.572 1.00 65.00 231 LYS A CA 1
ATOM 1801 C C . LYS A 1 231 ? -25.285 -11.808 28.730 1.00 65.00 231 LYS A C 1
ATOM 1803 O O . LYS A 1 231 ? -24.449 -11.847 27.838 1.00 65.00 231 LYS A O 1
ATOM 1808 N N . SER A 1 232 ? -25.996 -10.715 29.009 1.00 73.50 232 SER A N 1
ATOM 1809 C CA . SER A 1 232 ? -25.848 -9.462 28.255 1.00 73.50 232 SER A CA 1
ATOM 1810 C C . SER A 1 232 ? -24.568 -8.715 28.630 1.00 73.50 232 SER A C 1
ATOM 1812 O O . SER A 1 232 ? -24.055 -7.943 27.827 1.00 73.50 232 SER A O 1
ATOM 1814 N N . GLU A 1 233 ? -24.064 -8.932 29.842 1.00 80.50 233 GLU A N 1
ATOM 1815 C CA . GLU A 1 233 ? -22.862 -8.286 30.364 1.00 80.50 233 GLU A CA 1
ATOM 1816 C C . GLU A 1 233 ? -21.599 -8.802 29.663 1.00 80.50 233 GLU A C 1
AT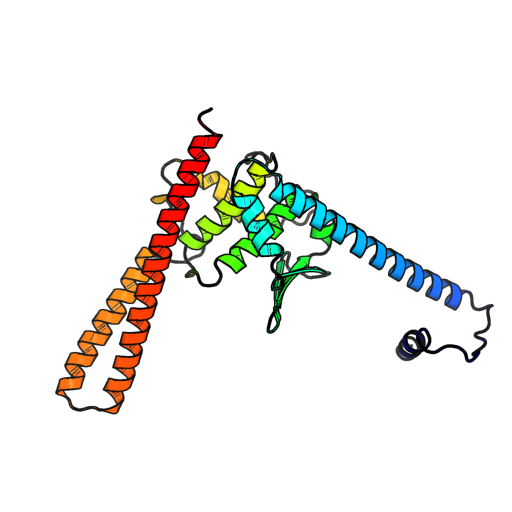OM 1818 O O . GLU A 1 233 ? -20.866 -8.009 29.082 1.00 80.50 233 GLU A O 1
ATOM 1823 N N . ALA A 1 234 ? -21.416 -10.124 29.576 1.00 83.81 234 ALA A N 1
ATOM 1824 C CA . ALA A 1 234 ? -20.258 -10.727 28.905 1.00 83.81 234 ALA A CA 1
ATOM 1825 C C . ALA A 1 234 ? -20.139 -10.331 27.416 1.00 83.81 234 ALA A C 1
ATOM 1827 O O . ALA A 1 234 ? -19.039 -10.101 26.904 1.00 83.81 234 ALA A O 1
ATOM 1828 N N . ASP A 1 235 ? -21.268 -10.217 26.708 1.00 85.38 235 ASP A N 1
ATOM 1829 C CA . ASP A 1 235 ? -21.289 -9.771 25.310 1.00 85.38 235 ASP A CA 1
ATOM 1830 C C . ASP A 1 235 ? -20.892 -8.291 25.176 1.00 85.38 235 ASP A C 1
ATOM 1832 O O . ASP A 1 235 ? -20.162 -7.917 24.250 1.00 85.38 235 ASP A O 1
ATOM 1836 N N . LEU A 1 236 ? -21.335 -7.443 26.110 1.00 85.38 236 LEU A N 1
ATOM 1837 C CA . LEU A 1 236 ? -20.959 -6.032 26.147 1.00 85.38 236 LEU A CA 1
ATOM 1838 C C . LEU A 1 236 ? -19.495 -5.838 26.567 1.00 85.38 236 LEU 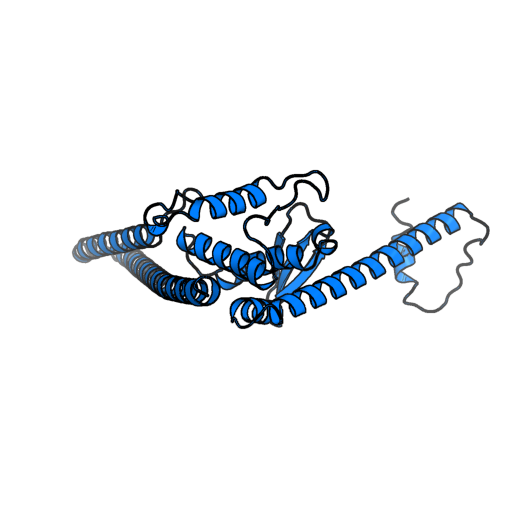A C 1
ATOM 1840 O O . LEU A 1 236 ? -18.820 -5.000 25.974 1.00 85.38 236 LEU A O 1
ATOM 1844 N N . GLU A 1 237 ? -18.974 -6.626 27.511 1.00 87.81 237 GLU A N 1
ATOM 1845 C CA . GLU A 1 237 ? -17.556 -6.614 27.899 1.00 87.81 237 GLU A CA 1
ATOM 1846 C C . GLU A 1 237 ? -16.662 -6.972 26.711 1.00 87.81 237 GLU A C 1
ATOM 1848 O O . GLU A 1 237 ? -15.697 -6.267 26.406 1.00 87.81 237 GLU A O 1
ATOM 1853 N N . LYS A 1 238 ? -17.025 -8.027 25.972 1.00 89.25 238 LYS A N 1
ATOM 1854 C CA . LYS A 1 238 ? -16.315 -8.421 24.752 1.00 89.25 238 LYS A CA 1
ATOM 1855 C C . LYS A 1 238 ? -16.360 -7.320 23.693 1.00 89.25 238 LYS A C 1
ATOM 1857 O O . LYS A 1 238 ? -15.361 -7.078 23.011 1.00 89.25 238 LYS A O 1
ATOM 1862 N N . LYS A 1 239 ? -17.503 -6.644 23.547 1.00 88.56 239 LYS A N 1
ATOM 1863 C CA . LYS A 1 239 ? -17.634 -5.511 22.627 1.00 88.56 239 LYS A CA 1
ATOM 1864 C C . LYS A 1 239 ? -16.751 -4.339 23.062 1.00 88.56 239 LYS A C 1
ATOM 1866 O O . LYS A 1 239 ? -16.027 -3.809 22.223 1.00 88.56 239 LYS A O 1
ATOM 1871 N N . LEU A 1 240 ? -16.745 -3.993 24.349 1.00 89.62 240 LEU A N 1
ATOM 1872 C CA . LEU A 1 240 ? -15.904 -2.933 24.904 1.00 89.62 240 LEU A CA 1
ATOM 1873 C C . LEU A 1 240 ? -14.415 -3.217 24.663 1.00 89.62 240 LEU A C 1
ATOM 1875 O O . LEU A 1 240 ? -13.697 -2.340 24.184 1.00 89.62 240 LEU A O 1
ATOM 1879 N N . ASP A 1 241 ? -13.964 -4.447 24.924 1.00 91.50 241 ASP A N 1
ATOM 1880 C CA . ASP A 1 241 ? -12.589 -4.879 24.644 1.00 91.50 241 ASP A CA 1
ATOM 1881 C C . ASP A 1 241 ? -12.252 -4.763 23.147 1.00 91.50 241 ASP A C 1
ATOM 1883 O O . ASP A 1 241 ? -11.201 -4.234 22.781 1.00 91.50 241 ASP A O 1
ATOM 1887 N N . SER A 1 242 ? -13.169 -5.170 22.261 1.00 90.00 242 SER A N 1
ATOM 1888 C CA . SER A 1 242 ? -12.971 -5.039 20.812 1.00 90.00 242 SER A CA 1
ATOM 1889 C C . SER A 1 242 ? -12.864 -3.580 20.347 1.00 90.00 242 SER A C 1
ATOM 1891 O O . SER A 1 242 ? -11.954 -3.256 19.583 1.00 90.00 242 SER A O 1
ATOM 1893 N N . SER A 1 243 ? -13.718 -2.683 20.857 1.00 87.38 243 SER A N 1
ATOM 1894 C CA . SER A 1 243 ? -13.685 -1.253 20.526 1.00 87.38 243 SER A CA 1
ATOM 1895 C C . SER A 1 243 ? -12.423 -0.575 21.067 1.00 87.38 243 SER A C 1
ATOM 1897 O O . SER A 1 243 ? -11.815 0.234 20.367 1.00 87.38 243 SER A O 1
ATOM 1899 N N . ARG A 1 244 ? -11.966 -0.945 22.273 1.00 90.81 244 ARG A N 1
ATOM 1900 C CA . ARG A 1 244 ? -10.697 -0.455 22.841 1.00 90.81 244 ARG A CA 1
ATOM 1901 C C . ARG A 1 244 ? -9.499 -0.893 21.996 1.00 90.81 244 ARG A C 1
ATOM 1903 O O . ARG A 1 244 ? -8.699 -0.048 21.601 1.00 90.81 244 ARG A O 1
ATOM 1910 N N . LYS A 1 245 ? -9.432 -2.176 21.620 1.00 91.50 245 LYS A N 1
ATOM 1911 C CA . LYS A 1 245 ? -8.390 -2.699 20.716 1.00 91.50 245 LYS A CA 1
ATOM 1912 C C . LYS A 1 245 ? -8.387 -1.990 19.364 1.00 91.50 245 LYS A C 1
ATOM 1914 O O . LYS A 1 245 ? -7.318 -1.662 18.854 1.00 91.50 245 LYS A O 1
ATOM 1919 N N . GLN A 1 246 ? -9.562 -1.726 18.796 1.00 89.19 246 GLN A N 1
ATOM 1920 C CA . GLN A 1 246 ? -9.682 -0.979 17.547 1.00 89.19 246 GLN A CA 1
ATOM 1921 C C . GLN A 1 246 ? -9.178 0.465 17.698 1.00 89.19 246 GLN A C 1
ATOM 1923 O O . GLN A 1 246 ? -8.416 0.933 16.854 1.00 89.19 246 GLN A O 1
ATOM 1928 N N . ALA A 1 247 ? -9.547 1.162 18.777 1.00 89.31 247 ALA A N 1
ATOM 1929 C CA . ALA A 1 247 ? -9.060 2.515 19.045 1.00 89.31 247 ALA A CA 1
ATOM 1930 C C . ALA A 1 247 ? -7.528 2.555 19.183 1.00 89.31 247 ALA A C 1
ATOM 1932 O O . ALA A 1 247 ? -6.884 3.442 18.623 1.00 89.31 247 ALA A O 1
ATOM 1933 N N . ASP A 1 248 ? -6.928 1.574 19.859 1.00 91.94 248 ASP A N 1
ATOM 1934 C CA . ASP A 1 248 ? -5.471 1.477 20.000 1.00 91.94 248 ASP A CA 1
ATOM 1935 C C . ASP A 1 248 ? -4.765 1.204 18.667 1.00 91.94 248 ASP A C 1
ATOM 1937 O O . ASP A 1 248 ? -3.739 1.823 18.373 1.00 91.94 248 ASP A O 1
ATOM 1941 N N . GLN A 1 249 ? -5.335 0.343 17.818 1.00 91.25 249 GLN A N 1
ATOM 1942 C CA . GLN A 1 249 ? -4.836 0.132 16.455 1.00 91.25 249 GLN A CA 1
ATOM 1943 C C . GLN A 1 249 ? -4.872 1.425 15.633 1.00 91.25 249 GLN A C 1
ATOM 1945 O O . GLN A 1 249 ? -3.895 1.744 14.955 1.00 91.25 249 GLN A O 1
ATOM 1950 N N . ILE A 1 250 ? -5.956 2.202 15.726 1.00 89.88 250 ILE A N 1
ATOM 1951 C CA . ILE A 1 250 ? -6.084 3.477 15.008 1.00 89.88 250 ILE A CA 1
ATOM 1952 C C . ILE A 1 250 ? -5.084 4.513 15.541 1.00 89.88 250 ILE A C 1
ATOM 1954 O O . ILE A 1 250 ? -4.451 5.205 14.745 1.00 89.88 250 ILE A O 1
ATOM 1958 N N . ARG A 1 251 ? -4.870 4.598 16.861 1.00 90.19 251 ARG A N 1
ATOM 1959 C CA . ARG A 1 251 ? -3.842 5.483 17.449 1.00 90.19 251 ARG A CA 1
ATOM 1960 C C . ARG A 1 251 ? -2.441 5.123 16.968 1.00 90.19 251 ARG A C 1
ATOM 1962 O O . ARG A 1 251 ? -1.661 6.011 16.628 1.00 90.19 251 ARG A O 1
ATOM 1969 N N . LYS A 1 252 ? -2.127 3.827 16.906 1.00 93.12 252 LYS A N 1
ATOM 1970 C CA . LYS A 1 252 ? -0.850 3.352 16.368 1.00 93.12 252 LYS A CA 1
ATOM 1971 C C . LYS A 1 252 ? -0.697 3.740 14.894 1.00 93.12 252 LYS A C 1
ATOM 1973 O O . LYS A 1 252 ? 0.335 4.294 14.530 1.00 93.12 252 LYS A O 1
ATOM 1978 N N . ALA A 1 253 ? -1.738 3.539 14.086 1.00 89.31 253 ALA A N 1
ATOM 1979 C CA . ALA A 1 253 ? -1.752 3.944 12.682 1.00 89.31 253 ALA A CA 1
ATOM 1980 C C . ALA A 1 253 ? -1.553 5.463 12.511 1.00 89.31 253 ALA A C 1
ATOM 1982 O O . ALA A 1 253 ? -0.771 5.892 11.663 1.00 89.31 253 ALA A O 1
ATOM 1983 N N . GLN A 1 254 ? -2.188 6.287 13.354 1.00 86.31 254 GLN A N 1
ATOM 1984 C CA . GLN A 1 254 ? -1.966 7.737 13.363 1.00 86.31 254 GLN A CA 1
ATOM 1985 C C . GLN A 1 254 ? -0.511 8.092 13.683 1.00 86.31 254 GLN A C 1
ATOM 1987 O O . GLN A 1 254 ? 0.061 8.942 13.007 1.00 86.31 254 GLN A O 1
ATOM 1992 N N . ALA A 1 255 ? 0.102 7.446 14.678 1.00 89.88 255 ALA A N 1
ATOM 1993 C CA . ALA A 1 255 ? 1.507 7.675 15.011 1.00 89.88 255 ALA A CA 1
ATOM 1994 C C . ALA A 1 255 ? 2.441 7.286 13.849 1.00 89.88 255 ALA A C 1
ATOM 1996 O O 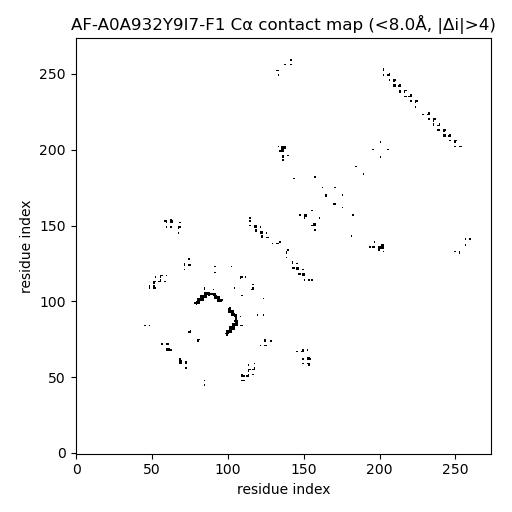. ALA A 1 255 ? 3.328 8.060 13.489 1.00 89.88 255 ALA A O 1
ATOM 1997 N N . GLU A 1 256 ? 2.199 6.135 13.214 1.00 89.44 256 GLU A N 1
ATOM 1998 C CA . GLU A 1 256 ? 2.924 5.697 12.014 1.00 89.44 256 GLU A CA 1
ATOM 1999 C C . GLU A 1 256 ? 2.778 6.703 10.860 1.00 89.44 256 GLU A C 1
ATOM 2001 O O . GLU A 1 256 ? 3.769 7.038 10.212 1.00 89.44 256 GLU A O 1
ATOM 2006 N N . PHE A 1 257 ? 1.581 7.267 10.656 1.00 85.81 257 PHE A N 1
ATOM 2007 C CA . PHE A 1 257 ? 1.357 8.311 9.653 1.00 85.81 257 PHE A CA 1
ATOM 2008 C C . PHE A 1 257 ? 2.142 9.589 9.943 1.00 85.81 257 PHE A C 1
ATOM 2010 O O . PHE A 1 257 ? 2.711 10.185 9.033 1.00 85.81 257 PHE A O 1
ATOM 2017 N N . GLN A 1 258 ? 2.198 10.026 11.205 1.00 82.25 258 GLN A N 1
ATOM 2018 C CA . GLN A 1 258 ? 2.974 11.215 11.572 1.00 82.25 258 GLN A CA 1
ATOM 2019 C C . GLN A 1 258 ? 4.463 11.025 11.282 1.00 82.25 258 GLN A C 1
ATOM 2021 O O . GLN A 1 258 ? 5.095 11.919 10.719 1.00 82.25 258 GLN A O 1
ATOM 2026 N N . ILE A 1 259 ? 5.001 9.845 11.603 1.00 87.38 259 ILE A N 1
ATOM 2027 C CA . ILE A 1 259 ? 6.384 9.483 11.278 1.00 87.38 259 ILE A CA 1
ATOM 2028 C C . ILE A 1 259 ? 6.588 9.496 9.759 1.00 87.38 259 ILE A C 1
ATOM 2030 O O . ILE A 1 259 ? 7.560 10.082 9.283 1.00 87.38 259 ILE A O 1
ATOM 2034 N N . PHE A 1 260 ? 5.661 8.907 8.997 1.00 84.06 260 PHE A N 1
ATOM 2035 C CA . PHE A 1 260 ? 5.722 8.900 7.537 1.00 84.06 260 PHE A CA 1
ATOM 2036 C C . PHE A 1 260 ? 5.748 10.319 6.952 1.00 84.06 260 PHE A C 1
ATOM 2038 O O . PHE A 1 260 ? 6.616 10.625 6.139 1.00 84.06 260 PHE A O 1
ATOM 2045 N N . ARG A 1 261 ? 4.850 11.209 7.399 1.00 78.88 261 ARG A N 1
ATOM 2046 C CA . ARG A 1 261 ? 4.808 12.604 6.928 1.00 78.88 261 ARG A CA 1
ATOM 2047 C C . ARG A 1 261 ? 6.101 13.354 7.213 1.00 78.88 261 ARG A C 1
ATOM 2049 O O . ARG A 1 261 ? 6.550 14.121 6.369 1.00 78.88 261 ARG A O 1
ATOM 2056 N N . GLN A 1 262 ? 6.697 13.138 8.385 1.00 79.00 262 GLN A N 1
ATOM 2057 C CA . GLN A 1 262 ? 7.977 13.760 8.713 1.00 79.00 262 GLN A CA 1
ATOM 2058 C C . GLN A 1 262 ? 9.080 13.271 7.766 1.00 79.00 262 GLN A C 1
ATOM 2060 O O . GLN A 1 262 ? 9.783 14.086 7.180 1.00 79.00 262 GLN A O 1
ATOM 2065 N N . GLN A 1 263 ? 9.176 11.955 7.548 1.00 82.12 263 GLN A N 1
ATOM 2066 C CA . GLN A 1 263 ? 10.154 11.364 6.627 1.00 82.12 263 GLN A CA 1
ATOM 2067 C C . GLN A 1 263 ? 9.983 11.863 5.188 1.00 82.12 263 GLN A C 1
ATOM 2069 O O . GLN A 1 263 ? 10.965 12.075 4.478 1.00 82.12 263 GLN A O 1
ATOM 2074 N N . GLU A 1 264 ? 8.742 12.044 4.743 1.00 74.12 264 GLU A N 1
ATOM 2075 C CA . GLU A 1 264 ? 8.440 12.586 3.422 1.00 74.12 264 GLU A CA 1
ATOM 2076 C C . GLU A 1 264 ? 8.817 14.068 3.309 1.00 74.12 264 GLU A C 1
ATOM 2078 O O . GLU A 1 264 ? 9.421 14.466 2.313 1.00 74.12 264 GLU A O 1
ATOM 2083 N N . ALA A 1 265 ? 8.519 14.874 4.331 1.00 70.44 265 ALA A N 1
ATOM 2084 C CA . ALA A 1 265 ? 8.914 16.277 4.372 1.00 70.44 265 ALA A CA 1
ATOM 2085 C C . ALA A 1 265 ? 10.443 16.429 4.350 1.00 70.44 265 ALA A C 1
ATOM 2087 O O . ALA A 1 265 ? 10.969 17.195 3.542 1.00 70.44 265 ALA A O 1
ATOM 2088 N N . ASP A 1 266 ? 11.158 15.657 5.172 1.00 74.12 266 ASP A N 1
ATOM 2089 C CA . ASP A 1 266 ? 12.625 15.657 5.221 1.00 74.12 266 ASP A CA 1
ATOM 2090 C C . ASP A 1 266 ? 13.223 15.257 3.867 1.00 74.12 266 ASP A C 1
ATOM 2092 O O . ASP A 1 266 ? 14.148 15.902 3.363 1.00 74.12 266 ASP A O 1
ATOM 2096 N N . TRP A 1 267 ? 12.647 14.231 3.232 1.00 76.88 267 TRP A N 1
ATOM 2097 C CA . TRP A 1 267 ? 13.038 13.817 1.890 1.00 76.88 267 TRP A CA 1
ATOM 2098 C C . TRP A 1 267 ? 12.828 14.927 0.860 1.00 76.88 267 TRP A C 1
ATOM 2100 O O . TRP A 1 267 ? 13.747 15.238 0.098 1.00 76.88 267 TRP A O 1
ATOM 2110 N N . PHE A 1 268 ? 11.643 15.542 0.848 1.00 67.00 268 PHE A N 1
ATOM 2111 C CA . PHE A 1 268 ? 11.308 16.609 -0.089 1.00 67.00 268 PHE A CA 1
ATOM 2112 C C . PHE A 1 268 ? 12.294 17.777 0.032 1.00 67.00 268 PHE A C 1
ATOM 2114 O O . PHE A 1 268 ? 12.851 18.219 -0.977 1.00 67.00 268 PHE A O 1
ATOM 2121 N N . LEU A 1 269 ? 12.570 18.220 1.264 1.00 68.62 269 LEU A N 1
ATOM 2122 C CA . LEU A 1 269 ? 13.523 19.295 1.550 1.00 68.62 269 LEU A CA 1
ATOM 2123 C C . LEU A 1 269 ? 14.937 18.951 1.061 1.00 68.62 269 LEU A C 1
ATOM 2125 O O . LEU A 1 269 ? 15.583 19.791 0.435 1.00 68.62 269 LEU A O 1
ATOM 2129 N N . ALA A 1 270 ? 15.403 17.717 1.281 1.00 71.38 270 ALA A N 1
ATOM 2130 C CA . ALA 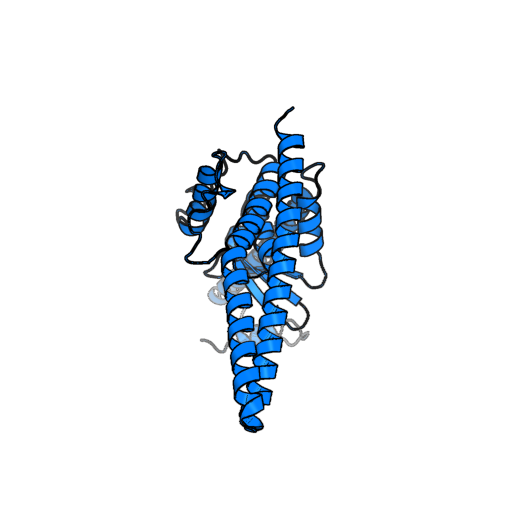A 1 270 ? 16.738 17.282 0.868 1.00 71.38 270 ALA A CA 1
ATOM 2131 C C . ALA A 1 270 ? 16.948 17.261 -0.662 1.00 71.38 270 ALA A C 1
ATOM 2133 O O . ALA A 1 270 ? 18.088 17.392 -1.119 1.00 71.38 270 ALA A O 1
ATOM 2134 N N . HIS A 1 271 ? 15.869 17.118 -1.441 1.00 67.38 271 HIS A N 1
ATOM 2135 C CA . HIS A 1 271 ? 15.925 16.900 -2.893 1.00 67.38 271 HIS A CA 1
ATOM 2136 C C . HIS A 1 271 ? 15.443 18.088 -3.741 1.00 67.38 271 HIS A C 1
ATOM 2138 O O . HIS A 1 271 ? 15.713 18.101 -4.937 1.00 67.38 271 HIS A O 1
ATOM 2144 N N . HIS A 1 272 ? 14.754 19.078 -3.157 1.00 61.16 272 HIS A N 1
ATOM 2145 C CA . HIS A 1 272 ? 14.148 20.195 -3.910 1.00 61.16 272 HIS A CA 1
ATOM 2146 C C . HIS A 1 272 ? 14.616 21.594 -3.485 1.00 61.16 272 HIS A C 1
ATOM 2148 O O . HIS A 1 272 ? 14.227 22.575 -4.114 1.00 61.16 272 HIS A O 1
ATOM 2154 N N . LEU A 1 273 ? 15.427 21.714 -2.429 1.00 54.22 273 LEU A N 1
ATOM 2155 C CA . LEU A 1 273 ? 16.002 22.993 -1.980 1.00 54.22 273 LEU A CA 1
ATOM 2156 C C . LEU A 1 273 ? 17.495 23.152 -2.322 1.00 54.22 273 LEU A C 1
ATOM 2158 O O . LEU A 1 273 ? 18.171 23.990 -1.726 1.00 54.22 273 LEU A O 1
ATOM 2162 N N . LYS A 1 274 ? 18.008 22.358 -3.265 1.00 44.81 274 LYS A N 1
ATOM 2163 C CA . LYS A 1 274 ? 19.347 22.518 -3.854 1.00 44.81 274 LYS A CA 1
ATOM 2164 C C . LYS A 1 274 ? 19.237 23.172 -5.224 1.00 44.81 274 LYS A C 1
ATOM 2166 O O . LYS A 1 274 ? 20.152 23.956 -5.548 1.00 44.81 274 LYS A O 1
#

Radius of gyration: 26.74 Å; Cα contacts (8 Å, |Δi|>4): 212; chains: 1; bounding box: 51×72×82 Å

Secondary structure (DSSP, 8-state):
--SSSHHHHTSSSS--------TT-HHHHHHHHHHHHHHHHHHHHHHHHHHHHHHHHHHHHHS-SSTHHHHHHHHHTSTTEEEEEE--SSSEEEEE-SS-EEEEEEGGGGGS-HHHHHHHHHHHHHHHHTTTS-SSHHHHHHHHHHHHHHHHHTT--GGG----S-SSS---HHHHHHHHHHHHTTSTTTTT----GGGPPPHHHHHHHHHHHHHHHHHHHHHHHTTT-HHHHHHHHHHHHHHHHHHHHHHHHHHHHHHHHHHHHHHHHHHH--

Sequence (274 aa):
MKRAIVCFLAMVSAGSLCAQVPADDPDFAKQMSKVQDSVVTQANQATYSHRLLEQTLTAMNDGGDVDLGPRVVEFLRSPSIKIVFNDQPAPINFIFEEKVTVISLRKDIGESSPRYLSIYLTYAASLLMDRNYPASQEQEYMLLSRVARVWMELGGDLSKLEISSDFDGRTDEKAALSIRMWNQFRTRDSVAGVHPFCGKGTLAQALEKAVTEAQDTEIKLNYYGEMHVSKSEADLEKKLDSSRKQADQIRKAQAEFQIFRQQEADWFLAHHLK